Protein AF-A0A2V6SI16-F1 (afdb_monomer_lite)

Sequence (315 aa):
MLAGMLWSKQWYHYDVRRWLEGDPAQPAPPPERRRGRNAEWTHLYNDDVVSMPDKWEYPWYAAWDLAFHTISLALVDPEFAKEQLLLFLREWYMHPNGQIPAYEWALGDVNPPVHAWAAWRIYKIDKRVRGVGDRQFLERIFQKLLLNFTWWINRKDPEGKNVFQGGFLGLDNIGVFDRSAPLPVGGHLEQSDGTAWVGMFCLNMLAIALELARENPAYEDLASKFFEHFVYIAHAMSNMGGEEIELWNEEDGFFYDVLHGPMGAHPLKVRSLVGLVPLFAVLVLEPENLRGLPRFERRMKWFIQNRPDLRHHLE

Foldseek 3Di:
DLVQQVVQWDFDWDQLLCVQQDDPVDPGDDPCSCVFFPVVLNLATGGDTARFPHCPPTVKDFLVVLLVSLLSCLLPPLPVSLCNLCVQLDPSRADPQLQRQGIDRHGPFDEQPCSLVSLLSSQVSNCVVVVHGDLVSLVSNLVSVVSNLSSQQVPQVVVNQLFGAAGDHVCQVQDPDRRNDADPQHAGKGFLLRSLSSLLVLQSSLVSLLVNCLVPVVSLVVNLVSVVSSLSSLCSQPVPPPPQDHQADPVVRWGFMWTQHPVGIDGPPRDDCRRVSNVSNDDDDDVVSCVSRVSNVVSVVVCCVVPVVSVVSPD

Radius of gyration: 20.96 Å; chains: 1; bounding box: 45×55×60 Å

Structure (mmCIF, N/CA/C/O backbone):
data_AF-A0A2V6SI16-F1
#
_entry.id   AF-A0A2V6SI16-F1
#
loop_
_atom_site.group_PDB
_atom_site.id
_atom_site.type_symbol
_atom_site.label_atom_id
_atom_site.label_alt_id
_atom_site.label_comp_id
_atom_site.label_asym_id
_atom_site.label_entity_id
_atom_site.label_seq_id
_atom_site.pdbx_PDB_ins_code
_atom_site.Cartn_x
_atom_site.Cartn_y
_atom_site.Cartn_z
_atom_site.occupancy
_atom_site.B_iso_or_equiv
_atom_site.auth_seq_id
_atom_site.auth_comp_id
_atom_site.auth_asym_id
_atom_site.auth_atom_id
_atom_site.pdbx_PDB_model_num
ATOM 1 N N . MET A 1 1 ? -22.315 -0.440 -14.155 1.00 80.12 1 MET A N 1
ATOM 2 C CA . MET A 1 1 ? -21.034 -0.510 -13.418 1.00 80.12 1 MET A CA 1
ATOM 3 C C . MET A 1 1 ? -20.623 -1.954 -13.125 1.00 80.12 1 MET A C 1
ATOM 5 O O . MET A 1 1 ? -19.712 -2.426 -13.783 1.00 80.12 1 MET A O 1
ATOM 9 N N . LEU A 1 2 ? -21.315 -2.700 -12.247 1.00 92.62 2 LEU A N 1
ATOM 10 C CA . LEU A 1 2 ? -20.916 -4.071 -11.854 1.00 92.62 2 LEU A CA 1
ATOM 11 C C . LEU A 1 2 ? -20.802 -5.070 -13.019 1.00 92.62 2 LEU A C 1
ATOM 13 O O . LEU A 1 2 ? -19.816 -5.789 -13.108 1.00 92.62 2 LEU A O 1
ATOM 17 N N . ALA A 1 3 ? -21.767 -5.077 -13.944 1.00 92.75 3 ALA A N 1
ATOM 18 C CA . ALA A 1 3 ? -21.700 -5.939 -15.127 1.00 92.75 3 ALA A CA 1
ATOM 19 C C . ALA A 1 3 ? -20.459 -5.659 -15.996 1.00 92.75 3 ALA A C 1
ATOM 21 O O . ALA A 1 3 ? -19.874 -6.590 -16.534 1.00 92.75 3 ALA A O 1
ATOM 22 N N . GLY A 1 4 ? -20.027 -4.394 -16.079 1.00 91.38 4 GLY A N 1
ATOM 23 C CA . GLY A 1 4 ? -18.793 -4.014 -16.772 1.00 91.38 4 GLY A CA 1
ATOM 24 C C . GLY A 1 4 ? -17.561 -4.599 -16.085 1.00 91.38 4 GLY A C 1
ATOM 25 O O . GLY A 1 4 ? -16.780 -5.277 -16.736 1.00 91.38 4 GLY A O 1
ATOM 26 N N . MET A 1 5 ? -17.459 -4.448 -14.759 1.00 92.12 5 MET A N 1
ATOM 27 C CA . MET A 1 5 ? -16.364 -5.030 -13.966 1.00 92.12 5 MET A CA 1
ATOM 28 C C . MET A 1 5 ? -16.247 -6.548 -14.142 1.00 92.12 5 MET A C 1
ATOM 30 O O . MET A 1 5 ? -15.152 -7.077 -14.290 1.00 92.12 5 MET A O 1
ATOM 34 N N . LEU A 1 6 ? -17.377 -7.260 -14.145 1.00 93.56 6 LEU A N 1
ATOM 35 C CA . LEU A 1 6 ? -17.389 -8.710 -14.352 1.00 93.56 6 LEU A CA 1
ATOM 36 C C . LEU A 1 6 ? -16.971 -9.095 -15.777 1.00 93.56 6 LEU A C 1
ATOM 38 O O . LEU A 1 6 ? -16.324 -10.121 -15.963 1.00 93.56 6 LEU A O 1
ATOM 42 N N . TRP A 1 7 ? -17.324 -8.274 -16.768 1.00 93.44 7 TRP A N 1
ATOM 43 C CA . TRP A 1 7 ? -17.005 -8.507 -18.176 1.00 93.44 7 TRP A CA 1
ATOM 44 C C . TRP A 1 7 ? -15.567 -8.124 -18.558 1.00 93.44 7 TRP A C 1
ATOM 46 O O . TRP A 1 7 ? -15.085 -8.545 -19.608 1.00 93.44 7 TRP A O 1
ATOM 56 N N . SER A 1 8 ? -14.878 -7.349 -17.716 1.00 94.31 8 SER A N 1
ATOM 57 C CA . SER A 1 8 ? -13.461 -6.994 -17.885 1.00 94.31 8 SER A CA 1
ATOM 58 C C . SER A 1 8 ? -12.491 -8.007 -17.265 1.00 94.31 8 SER A C 1
ATOM 60 O O . SER A 1 8 ? -11.281 -7.800 -17.307 1.00 94.31 8 SER A O 1
ATOM 62 N N . LYS A 1 9 ? -12.982 -9.115 -16.693 1.00 95.69 9 LYS A N 1
ATOM 63 C CA . LYS A 1 9 ? -12.124 -10.220 -16.244 1.00 95.69 9 LYS A CA 1
ATOM 64 C C . LYS A 1 9 ? -11.472 -10.892 -17.461 1.00 95.69 9 LYS A C 1
ATOM 66 O O . LYS A 1 9 ? -12.181 -11.334 -18.364 1.00 95.69 9 LYS A O 1
ATOM 71 N N . GLN A 1 10 ? -10.147 -11.007 -17.478 1.00 95.88 10 GLN A N 1
ATOM 72 C CA . GLN A 1 10 ? -9.399 -11.662 -18.558 1.00 95.88 10 GLN A CA 1
ATOM 73 C C . GLN A 1 10 ? -8.412 -12.677 -17.988 1.00 95.88 10 GLN A C 1
ATOM 75 O O . GLN A 1 10 ? -7.785 -12.423 -16.964 1.00 95.88 10 GLN A O 1
ATOM 80 N N . TRP A 1 11 ? -8.266 -13.825 -18.652 1.00 97.00 11 TRP A N 1
ATOM 81 C CA . TRP A 1 11 ? -7.123 -14.700 -18.397 1.00 97.00 11 TRP A CA 1
ATOM 82 C C . TRP A 1 11 ? -5.859 -14.002 -18.892 1.00 97.00 11 TRP A C 1
ATOM 84 O O . TRP A 1 11 ? -5.820 -13.534 -20.032 1.00 97.00 11 TRP A O 1
ATOM 94 N N . TYR A 1 12 ? -4.859 -13.905 -18.021 1.00 96.00 12 TYR A N 1
ATOM 95 C CA . TYR A 1 12 ? -3.637 -13.169 -18.290 1.00 96.00 12 TYR A CA 1
ATOM 96 C C . TYR A 1 12 ? -2.426 -14.055 -18.029 1.00 96.00 12 TYR A C 1
ATOM 98 O O . TYR A 1 12 ? -2.090 -14.333 -16.877 1.00 96.00 12 TYR A O 1
ATOM 106 N N . HIS A 1 13 ? -1.769 -14.473 -19.111 1.00 96.62 13 HIS A N 1
ATOM 107 C CA . HIS A 1 13 ? -0.583 -15.314 -19.045 1.00 96.62 13 HIS A CA 1
ATOM 108 C C . HIS A 1 13 ? 0.673 -14.546 -19.450 1.00 96.62 13 HIS A C 1
ATOM 110 O O . HIS A 1 13 ? 0.806 -14.109 -20.594 1.00 96.62 13 HIS A O 1
ATOM 116 N N . TYR A 1 14 ? 1.607 -14.404 -18.512 1.00 95.44 14 TYR A N 1
ATOM 117 C CA . TYR A 1 14 ? 2.881 -13.729 -18.738 1.00 95.44 14 TYR A CA 1
ATOM 118 C C . TYR A 1 14 ? 3.974 -14.345 -17.866 1.00 95.44 14 TYR A C 1
ATOM 120 O O . TYR A 1 14 ? 4.035 -14.115 -16.662 1.00 95.44 14 TYR A O 1
ATOM 128 N N . ASP A 1 15 ? 4.845 -15.122 -18.504 1.00 96.12 15 ASP A N 1
ATOM 129 C CA . ASP A 1 15 ? 6.047 -15.695 -17.903 1.00 96.12 15 ASP A CA 1
ATOM 130 C C . ASP A 1 15 ? 7.257 -14.856 -18.334 1.00 96.12 15 ASP A C 1
ATOM 132 O O . ASP A 1 15 ? 7.707 -14.918 -19.487 1.00 96.12 15 ASP A O 1
ATOM 136 N N . VAL A 1 16 ? 7.778 -14.049 -17.405 1.00 96.50 16 VAL A N 1
ATOM 137 C CA . VAL A 1 16 ? 8.914 -13.155 -17.676 1.00 96.50 16 VAL A CA 1
ATOM 138 C C . VAL A 1 16 ? 10.158 -13.957 -18.040 1.00 96.50 16 VAL A C 1
ATOM 140 O O . VAL A 1 16 ? 10.896 -13.587 -18.955 1.00 96.50 16 VAL A O 1
ATOM 143 N N . ARG A 1 17 ? 10.399 -15.082 -17.365 1.00 95.31 17 ARG A N 1
ATOM 144 C CA . ARG A 1 17 ? 11.564 -15.923 -17.634 1.00 95.31 17 ARG A CA 1
ATOM 145 C C . ARG A 1 17 ? 11.504 -16.487 -19.046 1.00 95.31 17 ARG A C 1
ATOM 147 O O . ARG A 1 17 ? 12.467 -16.341 -19.800 1.00 95.31 17 ARG A O 1
ATOM 154 N N . ARG A 1 18 ? 10.366 -17.069 -19.429 1.00 94.50 18 ARG A N 1
ATOM 155 C CA . ARG A 1 18 ? 10.140 -17.598 -20.779 1.00 94.50 18 ARG A CA 1
ATOM 156 C C . ARG A 1 18 ? 10.249 -16.509 -21.840 1.00 94.50 18 ARG A C 1
ATOM 158 O O . ARG A 1 18 ? 10.817 -16.756 -22.901 1.00 94.50 18 ARG A O 1
ATOM 165 N N . TRP A 1 19 ? 9.751 -15.306 -21.563 1.00 93.94 19 TRP A N 1
ATOM 166 C CA . TRP A 1 19 ? 9.880 -14.158 -22.463 1.00 93.94 19 TRP A CA 1
ATOM 167 C C . TRP A 1 19 ? 11.348 -13.785 -22.741 1.00 93.94 19 TRP A C 1
ATOM 169 O O . TRP A 1 19 ? 11.730 -13.543 -23.896 1.00 93.94 19 TRP A O 1
ATOM 179 N N . LEU A 1 20 ? 12.179 -13.768 -21.694 1.00 95.38 20 LEU A N 1
ATOM 180 C CA . LEU A 1 20 ? 13.602 -13.429 -21.774 1.00 95.38 20 LEU A CA 1
ATOM 181 C C . LEU A 1 20 ? 14.443 -14.538 -22.425 1.00 95.38 20 LEU A C 1
ATOM 183 O O . LEU A 1 20 ? 15.327 -14.235 -23.228 1.00 95.38 20 LEU A O 1
ATOM 187 N N . GLU A 1 21 ? 14.182 -15.803 -22.086 1.00 94.69 21 GLU A N 1
ATOM 188 C CA . GLU A 1 21 ? 14.903 -16.969 -22.621 1.00 94.69 21 GLU A CA 1
ATOM 189 C C . GLU A 1 21 ? 14.492 -17.295 -24.067 1.00 94.69 21 GLU A C 1
ATOM 191 O O . GLU A 1 21 ? 15.326 -17.722 -24.867 1.00 94.69 21 GLU A O 1
ATOM 196 N N . GLY A 1 22 ? 13.236 -17.018 -24.426 1.00 94.12 22 GLY A N 1
ATOM 197 C CA . GLY A 1 22 ? 12.649 -17.374 -25.712 1.00 94.12 22 GLY A CA 1
ATOM 198 C C . GLY A 1 22 ? 12.138 -18.812 -25.757 1.00 94.12 22 GLY A C 1
ATOM 199 O O . GLY A 1 22 ? 12.277 -19.593 -24.816 1.00 94.12 22 GLY A O 1
ATOM 200 N N . ASP A 1 23 ? 11.510 -19.161 -26.877 1.00 92.44 23 ASP A N 1
ATOM 201 C CA . ASP A 1 23 ? 11.061 -20.527 -27.118 1.00 92.44 23 ASP A CA 1
ATOM 202 C C . ASP A 1 23 ? 12.218 -21.387 -27.664 1.00 92.44 23 ASP A C 1
ATOM 204 O O . ASP A 1 23 ? 12.774 -21.021 -28.698 1.00 92.44 23 ASP A O 1
ATOM 208 N N . PRO A 1 24 ? 12.567 -22.533 -27.042 1.00 91.56 24 PRO A N 1
ATOM 209 C CA . PRO A 1 24 ? 13.566 -23.469 -27.550 1.00 91.56 24 PRO A CA 1
ATOM 210 C C . PRO A 1 24 ? 13.315 -23.952 -28.982 1.00 91.56 24 PRO A C 1
ATOM 212 O O . PRO A 1 24 ? 14.264 -24.343 -29.656 1.00 91.56 24 PRO A O 1
ATOM 215 N N . ALA A 1 25 ? 12.061 -23.953 -29.447 1.00 95.25 25 ALA A N 1
ATOM 216 C CA . ALA A 1 25 ? 11.698 -24.335 -30.811 1.00 95.25 25 ALA A CA 1
ATOM 217 C C . ALA A 1 25 ? 11.797 -23.177 -31.825 1.00 95.25 25 ALA A C 1
ATOM 219 O O . ALA A 1 25 ? 11.546 -23.380 -33.013 1.00 95.25 25 ALA A O 1
ATOM 220 N N . GLN A 1 26 ? 12.131 -21.966 -31.377 1.00 94.38 26 GLN A N 1
ATOM 221 C CA . GLN A 1 26 ? 12.252 -20.762 -32.199 1.00 94.38 26 GLN A CA 1
ATOM 222 C C . GLN A 1 26 ? 13.696 -20.235 -32.177 1.00 94.38 26 GLN A C 1
ATOM 224 O O . GLN A 1 26 ? 14.496 -20.637 -31.329 1.00 94.38 26 GLN A O 1
ATOM 229 N N . PRO A 1 27 ? 14.070 -19.323 -33.094 1.00 95.00 27 PRO A N 1
ATOM 230 C CA . PRO A 1 27 ? 15.351 -18.638 -33.007 1.00 95.00 27 PRO A CA 1
ATOM 231 C C . PRO A 1 27 ? 15.534 -17.949 -31.650 1.00 95.00 27 PRO A C 1
ATOM 233 O O . PRO A 1 27 ? 14.592 -17.373 -31.097 1.00 95.00 27 PRO A O 1
ATOM 236 N N . ALA A 1 28 ? 16.765 -17.981 -31.136 1.00 94.31 28 ALA A N 1
ATOM 237 C CA . ALA A 1 28 ? 17.090 -17.336 -29.873 1.00 94.31 28 ALA A CA 1
ATOM 238 C C . ALA A 1 28 ? 16.765 -15.827 -29.925 1.00 94.31 28 ALA A C 1
ATOM 240 O O . ALA A 1 28 ? 17.053 -15.169 -30.931 1.00 94.31 28 ALA A O 1
ATOM 241 N N . PRO A 1 29 ? 16.202 -15.259 -28.845 1.00 95.06 29 PRO A N 1
ATOM 242 C CA . PRO A 1 29 ? 16.005 -13.823 -28.720 1.00 95.06 29 PRO A CA 1
ATOM 243 C C . PRO A 1 29 ? 17.287 -13.005 -28.927 1.00 95.06 29 PRO A C 1
ATOM 245 O O . PRO A 1 29 ? 18.372 -13.466 -28.564 1.00 95.06 29 PRO A O 1
ATOM 248 N N . PRO A 1 30 ? 17.175 -11.753 -29.409 1.00 95.25 30 PRO A N 1
ATOM 249 C CA . PRO A 1 30 ? 18.305 -10.831 -29.441 1.00 95.25 30 PRO A CA 1
ATOM 250 C C . PRO A 1 30 ? 18.879 -10.611 -28.021 1.00 95.25 30 PRO A C 1
ATOM 252 O O . PRO A 1 30 ? 18.094 -10.468 -27.072 1.00 95.25 30 PRO A O 1
ATOM 255 N N . PRO A 1 31 ? 20.217 -10.567 -27.836 1.00 94.62 31 PRO A N 1
ATOM 256 C CA . PRO A 1 31 ? 20.848 -10.427 -26.517 1.00 94.62 31 PRO A CA 1
ATOM 257 C C . PRO A 1 31 ? 20.391 -9.200 -25.718 1.00 94.62 31 PRO A C 1
ATOM 259 O O . PRO A 1 31 ? 20.376 -9.229 -24.486 1.00 94.62 31 PRO A O 1
ATOM 262 N N . GLU A 1 32 ? 19.988 -8.129 -26.403 1.00 95.19 32 GLU A N 1
ATOM 263 C CA . GLU A 1 32 ? 19.465 -6.890 -25.826 1.00 95.19 32 GLU A CA 1
ATOM 264 C C . GLU A 1 32 ? 18.231 -7.134 -24.953 1.00 95.19 32 GLU A C 1
ATOM 266 O O . GLU A 1 32 ? 18.038 -6.420 -23.969 1.00 95.19 32 GLU A O 1
ATOM 271 N N . ARG A 1 33 ? 17.438 -8.180 -25.239 1.00 94.06 33 ARG A N 1
ATOM 272 C CA . ARG A 1 33 ? 16.232 -8.517 -24.468 1.00 94.06 33 ARG A CA 1
ATOM 273 C C . ARG A 1 33 ? 16.529 -8.763 -22.989 1.00 94.06 33 ARG A C 1
ATOM 275 O O . ARG A 1 33 ? 15.714 -8.407 -22.147 1.00 94.06 33 ARG A O 1
ATOM 282 N N . ARG A 1 34 ? 17.719 -9.275 -22.655 1.00 93.81 34 ARG A N 1
ATOM 283 C CA . ARG A 1 34 ? 18.158 -9.516 -21.265 1.00 93.81 34 ARG A CA 1
ATOM 284 C C . ARG A 1 34 ? 18.365 -8.243 -20.441 1.00 93.81 34 ARG A C 1
ATOM 286 O O . ARG A 1 34 ? 18.602 -8.333 -19.245 1.00 93.81 34 ARG A O 1
ATOM 293 N N . ARG A 1 35 ? 18.338 -7.075 -21.082 1.00 94.44 35 ARG A N 1
ATOM 294 C CA . ARG A 1 35 ? 18.439 -5.750 -20.450 1.00 94.44 35 ARG A CA 1
ATOM 295 C C . ARG A 1 35 ? 17.219 -4.880 -20.765 1.00 94.44 35 ARG A C 1
ATOM 297 O O . ARG A 1 35 ? 17.255 -3.676 -20.543 1.00 94.44 35 ARG A O 1
ATOM 304 N N . GLY A 1 36 ? 16.190 -5.477 -21.365 1.00 92.06 36 GLY A N 1
ATOM 305 C CA . GLY A 1 36 ? 14.963 -4.795 -21.738 1.00 92.06 36 GLY A CA 1
ATOM 306 C C . GLY A 1 36 ? 13.960 -4.741 -20.592 1.00 92.06 36 GLY A C 1
ATOM 307 O O . GLY A 1 36 ? 14.281 -5.002 -19.434 1.00 92.06 36 GLY A O 1
ATOM 308 N N . ARG A 1 37 ? 12.716 -4.426 -20.957 1.00 9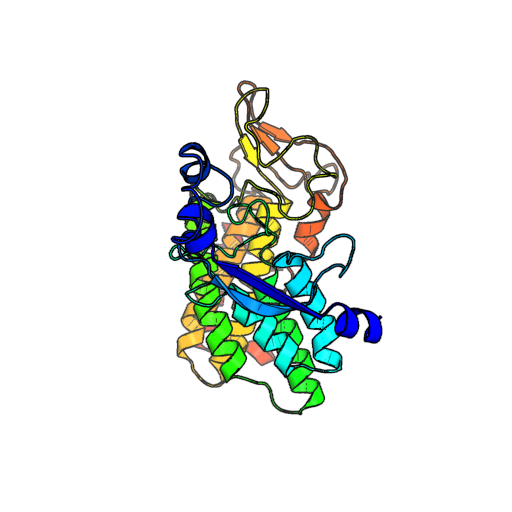2.31 37 ARG A N 1
ATOM 309 C CA . ARG A 1 37 ? 11.555 -4.393 -20.064 1.00 92.31 37 ARG A CA 1
ATOM 310 C C . ARG A 1 37 ? 11.529 -5.600 -19.117 1.00 92.31 37 ARG A C 1
ATOM 312 O O . ARG A 1 37 ? 11.573 -6.738 -19.584 1.00 92.31 37 ARG A O 1
ATOM 319 N N . ASN A 1 38 ? 11.354 -5.322 -17.824 1.00 95.75 38 ASN A N 1
ATOM 320 C CA . ASN A 1 38 ? 11.107 -6.306 -16.768 1.00 95.75 38 ASN A CA 1
ATOM 321 C C . ASN A 1 38 ? 12.210 -7.366 -16.591 1.00 95.75 38 ASN A C 1
ATOM 323 O O . ASN A 1 38 ? 11.953 -8.417 -16.002 1.00 95.75 38 ASN A O 1
ATOM 327 N N . ALA A 1 39 ? 13.427 -7.134 -17.091 1.00 95.81 39 ALA A N 1
ATOM 328 C CA . ALA A 1 39 ? 14.517 -8.108 -17.017 1.00 95.81 39 ALA A CA 1
ATOM 329 C C . ALA A 1 39 ? 14.902 -8.496 -15.573 1.00 95.81 39 ALA A C 1
ATOM 331 O O . ALA A 1 39 ? 15.463 -9.565 -15.341 1.00 95.81 39 ALA A O 1
ATOM 332 N N . GLU A 1 40 ? 14.577 -7.651 -14.600 1.00 95.06 40 GLU A N 1
ATOM 333 C CA . GLU A 1 40 ? 14.772 -7.850 -13.167 1.00 95.06 40 GLU A CA 1
ATOM 334 C C . GLU A 1 40 ? 13.663 -8.687 -12.491 1.00 95.06 40 GLU A C 1
ATOM 336 O O . GLU A 1 40 ? 13.863 -9.202 -11.392 1.00 95.06 40 GLU A O 1
ATOM 341 N N . TRP A 1 41 ? 12.535 -8.926 -13.170 1.00 97.25 41 TRP A N 1
ATOM 342 C CA . TRP A 1 41 ? 11.368 -9.658 -12.649 1.00 97.25 41 TRP A CA 1
ATOM 343 C C . TRP A 1 41 ? 11.293 -11.111 -13.129 1.00 97.25 41 TRP A C 1
ATOM 345 O O . TRP A 1 41 ? 10.218 -11.648 -13.363 1.00 97.25 41 TRP A O 1
ATOM 355 N N . THR A 1 42 ? 12.435 -11.786 -13.265 1.00 96.31 42 THR A N 1
ATOM 356 C CA . THR A 1 42 ? 12.526 -13.174 -13.784 1.00 96.31 42 THR A CA 1
ATOM 357 C C . THR A 1 42 ? 11.701 -14.222 -13.025 1.00 96.31 42 THR A C 1
ATOM 359 O O . THR A 1 42 ? 11.497 -15.317 -13.535 1.00 96.31 42 THR A O 1
ATOM 362 N N . HIS A 1 43 ? 11.247 -13.919 -11.811 1.00 96.19 43 HIS A N 1
ATOM 363 C CA . HIS A 1 43 ? 10.405 -14.790 -10.990 1.00 96.19 43 HIS A CA 1
ATOM 364 C C . HIS A 1 43 ? 8.905 -14.616 -11.268 1.00 96.19 43 HIS A C 1
ATOM 366 O O . HIS A 1 43 ? 8.122 -15.448 -10.815 1.00 96.19 43 HIS A O 1
ATOM 372 N N . LEU A 1 44 ? 8.503 -13.538 -11.953 1.00 97.69 44 LEU A N 1
ATOM 373 C CA . LEU A 1 44 ? 7.098 -13.220 -12.159 1.00 97.69 44 LEU A CA 1
ATOM 374 C C . LEU A 1 44 ? 6.476 -14.146 -13.209 1.00 97.69 44 LEU A C 1
ATOM 376 O O . LEU A 1 44 ? 6.966 -14.262 -14.338 1.00 97.69 44 LEU A O 1
ATOM 380 N N . TYR A 1 45 ? 5.385 -14.788 -12.802 1.00 97.50 45 TYR A N 1
ATOM 381 C CA . TYR A 1 45 ? 4.638 -15.760 -13.581 1.00 97.50 45 TYR A CA 1
ATOM 382 C C . TYR A 1 45 ? 3.141 -15.517 -13.402 1.00 97.50 45 TYR A C 1
ATOM 384 O O . TYR A 1 45 ? 2.581 -15.798 -12.348 1.00 97.50 45 TYR A O 1
ATOM 392 N N . ASN A 1 46 ? 2.482 -15.012 -14.435 1.00 97.06 46 ASN A N 1
ATOM 393 C CA . ASN A 1 46 ? 1.040 -14.809 -14.415 1.00 97.06 46 ASN A CA 1
ATOM 394 C C . ASN A 1 46 ? 0.347 -15.956 -15.152 1.00 97.06 46 ASN A C 1
ATOM 396 O O . ASN A 1 46 ? 0.757 -16.262 -16.270 1.00 97.06 46 ASN A O 1
ATOM 400 N N . ASP A 1 47 ? -0.692 -16.548 -14.557 1.00 97.25 47 ASP A N 1
ATOM 401 C CA . ASP A 1 47 ? -1.559 -17.556 -15.198 1.00 97.25 47 ASP A CA 1
ATOM 402 C C . ASP A 1 47 ? -2.959 -17.586 -14.554 1.00 97.25 47 ASP A C 1
ATOM 404 O O . ASP A 1 47 ? -3.560 -18.629 -14.304 1.00 97.25 47 ASP A O 1
ATOM 408 N N . ASP A 1 48 ? -3.484 -16.408 -14.223 1.00 97.50 48 ASP A N 1
ATOM 409 C CA . ASP A 1 48 ? -4.733 -16.261 -13.479 1.00 97.50 48 ASP A CA 1
ATOM 410 C C . ASP A 1 48 ? -5.744 -15.413 -14.273 1.00 97.50 48 ASP A C 1
ATOM 412 O O . ASP A 1 48 ? -5.409 -14.687 -15.215 1.00 97.50 48 ASP A O 1
ATOM 416 N N . VAL A 1 49 ? -7.021 -15.494 -13.888 1.00 97.25 49 VAL A N 1
ATOM 417 C CA . VAL A 1 49 ? -8.045 -14.548 -14.350 1.00 97.25 49 VAL A CA 1
ATOM 418 C C . VAL A 1 49 ? -7.942 -13.276 -13.516 1.00 97.25 49 VAL A C 1
ATOM 420 O O . VAL A 1 49 ? -8.119 -13.317 -12.297 1.00 97.25 49 VAL A O 1
ATOM 423 N N . VAL A 1 50 ? -7.697 -12.144 -14.171 1.00 97.12 50 VAL A N 1
ATOM 424 C CA . VAL A 1 50 ? -7.465 -10.849 -13.525 1.00 97.12 50 VAL A CA 1
ATOM 425 C C . VAL A 1 50 ? -8.536 -9.838 -13.931 1.00 97.12 50 VAL A C 1
ATOM 427 O O . VAL A 1 50 ? -8.981 -9.806 -15.079 1.00 97.12 50 VAL A O 1
ATOM 430 N N . SER A 1 51 ? -8.980 -9.014 -12.980 1.00 96.00 51 SER A N 1
ATOM 431 C CA . SER A 1 51 ? -9.857 -7.868 -13.245 1.00 96.00 51 SER A CA 1
ATOM 432 C C . SER A 1 51 ? -9.069 -6.735 -13.900 1.00 96.00 51 SER A C 1
ATOM 434 O O . SER A 1 51 ? -8.316 -6.042 -13.212 1.00 96.00 51 SER A O 1
ATOM 436 N N . MET A 1 52 ? -9.291 -6.503 -15.194 1.00 95.88 52 MET A N 1
ATOM 437 C CA . MET A 1 52 ? -8.598 -5.448 -15.939 1.00 95.88 52 MET A CA 1
ATOM 438 C C . MET A 1 52 ? -9.290 -4.086 -15.802 1.00 95.88 52 MET A C 1
ATOM 440 O O . MET A 1 52 ? -10.516 -4.060 -15.641 1.00 95.88 52 MET A O 1
ATOM 444 N N . PRO A 1 53 ? -8.541 -2.967 -15.891 1.00 94.00 53 PRO A N 1
ATOM 445 C CA . PRO A 1 53 ? -9.127 -1.627 -15.973 1.00 94.00 53 PRO A CA 1
ATOM 446 C C . PRO A 1 53 ? -10.064 -1.495 -17.177 1.00 94.00 53 PRO A C 1
ATOM 448 O O . PRO A 1 53 ? -11.205 -1.058 -17.039 1.00 94.00 53 PRO A O 1
ATOM 451 N N . ASP A 1 54 ? -9.616 -1.967 -18.343 1.00 92.69 54 ASP A N 1
ATOM 452 C CA . ASP A 1 54 ? -10.427 -2.062 -19.552 1.00 92.69 54 ASP A CA 1
ATOM 453 C C . ASP A 1 54 ? -9.965 -3.240 -20.418 1.00 92.69 54 ASP A C 1
ATOM 455 O O . ASP A 1 54 ? -8.784 -3.420 -20.664 1.00 92.69 54 ASP A O 1
ATOM 459 N N . LYS A 1 55 ? -10.887 -4.055 -20.927 1.00 89.81 55 LYS A N 1
ATOM 460 C CA . LYS A 1 55 ? -10.536 -5.264 -21.701 1.00 89.81 55 LYS A CA 1
ATOM 461 C C . LYS A 1 55 ? -9.965 -4.996 -23.105 1.00 89.81 55 LYS A C 1
ATOM 463 O O . LYS A 1 55 ? -9.579 -5.951 -23.780 1.00 89.81 55 LYS A O 1
ATOM 468 N N . TRP A 1 56 ? -10.041 -3.760 -23.599 1.00 90.38 56 TRP A N 1
ATOM 469 C CA . TRP A 1 56 ? -9.668 -3.374 -24.960 1.00 90.38 56 TRP A CA 1
ATOM 470 C C . TRP A 1 56 ? -8.532 -2.349 -24.982 1.00 90.38 56 TRP A C 1
ATOM 472 O O . TRP A 1 56 ? -7.525 -2.596 -25.637 1.00 90.38 56 TRP A O 1
ATOM 482 N N . GLU A 1 57 ? -8.675 -1.234 -24.269 1.00 90.81 57 GLU A N 1
ATOM 483 C CA . GLU A 1 57 ? -7.676 -0.162 -24.207 1.00 90.81 57 GLU A CA 1
ATOM 484 C C . GLU A 1 57 ? -6.534 -0.504 -23.243 1.00 90.81 57 GLU A C 1
ATOM 486 O O . GLU A 1 57 ? -5.364 -0.253 -23.541 1.00 90.81 57 GLU A O 1
ATOM 491 N N . TYR A 1 58 ? -6.859 -1.162 -22.126 1.00 91.56 58 TYR A N 1
ATOM 492 C CA . TYR A 1 58 ? -5.901 -1.534 -21.086 1.00 91.56 58 TYR A CA 1
ATOM 493 C C . TYR A 1 58 ? -5.971 -3.028 -20.725 1.00 91.56 58 TYR A C 1
ATOM 495 O O . TYR A 1 58 ? -6.255 -3.358 -19.570 1.00 91.56 58 TYR A O 1
ATOM 503 N N . PRO A 1 59 ? -5.729 -3.952 -21.686 1.00 93.19 59 PRO A N 1
ATOM 504 C CA . PRO A 1 59 ? -5.897 -5.402 -21.510 1.00 93.19 59 PRO A CA 1
ATOM 505 C C . PRO A 1 59 ? -4.756 -6.045 -20.695 1.00 93.19 59 PRO A C 1
ATOM 507 O O . PRO A 1 59 ? -4.266 -7.130 -21.005 1.00 93.19 59 PRO A O 1
ATOM 510 N N . TRP A 1 60 ? -4.300 -5.339 -19.669 1.00 93.75 60 TRP A N 1
ATOM 511 C CA . TRP A 1 60 ? -3.207 -5.664 -18.769 1.00 93.75 60 TRP A CA 1
ATOM 512 C C . TRP A 1 60 ? -3.557 -5.091 -17.390 1.00 93.75 60 TRP A C 1
ATOM 514 O O . TRP A 1 60 ? -4.351 -4.157 -17.263 1.00 93.75 60 TRP A O 1
ATOM 524 N N . TYR A 1 61 ? -3.004 -5.668 -16.326 1.00 94.38 61 TYR A N 1
ATOM 525 C CA . TYR A 1 61 ? -3.333 -5.215 -14.978 1.00 94.38 61 TYR A CA 1
ATOM 526 C C . TYR A 1 61 ? -2.485 -4.020 -14.549 1.00 94.38 61 TYR A C 1
ATOM 528 O O . TYR A 1 61 ? -1.283 -3.966 -14.800 1.00 94.38 61 TYR A O 1
ATOM 536 N N . ALA A 1 62 ? -3.101 -3.139 -13.771 1.00 94.81 62 ALA A N 1
ATOM 537 C CA . ALA A 1 62 ? -2.413 -2.234 -12.868 1.00 94.81 62 ALA A CA 1
ATOM 538 C C . ALA A 1 62 ? -2.781 -2.616 -11.432 1.00 94.81 62 ALA A C 1
ATOM 540 O O . ALA A 1 62 ? -3.963 -2.749 -11.097 1.00 94.81 62 ALA A O 1
ATOM 541 N N . ALA A 1 63 ? -1.778 -2.830 -10.579 1.00 95.62 63 ALA A N 1
ATOM 542 C CA . ALA A 1 63 ? -2.018 -3.339 -9.232 1.00 95.62 63 ALA A CA 1
ATOM 543 C C . ALA A 1 63 ? -2.838 -2.364 -8.374 1.00 95.62 63 ALA A C 1
ATOM 545 O O . ALA A 1 63 ? -3.690 -2.798 -7.595 1.00 95.62 63 ALA A O 1
ATOM 546 N N . TRP A 1 64 ? -2.624 -1.051 -8.517 1.00 95.31 64 TRP A N 1
ATOM 547 C CA . TRP A 1 64 ? -3.423 -0.075 -7.771 1.00 95.31 64 TRP A CA 1
ATOM 548 C C . TRP A 1 64 ? -4.865 0.021 -8.282 1.00 95.31 64 TRP A C 1
ATOM 550 O O . TRP A 1 64 ? -5.766 -0.045 -7.449 1.00 95.31 64 TRP A O 1
ATOM 560 N N . ASP A 1 65 ? -5.113 0.059 -9.599 1.00 95.50 65 ASP A N 1
ATOM 561 C CA . ASP A 1 65 ? -6.467 -0.005 -10.176 1.00 95.50 65 ASP A CA 1
ATOM 562 C C . ASP A 1 65 ? -7.233 -1.223 -9.649 1.00 95.50 65 ASP A C 1
ATOM 564 O O . ASP A 1 65 ? -8.370 -1.106 -9.182 1.00 95.50 65 ASP A O 1
ATOM 568 N N . LEU A 1 66 ? -6.581 -2.392 -9.624 1.00 96.06 66 LEU A N 1
ATOM 569 C CA . LEU A 1 66 ? -7.176 -3.619 -9.101 1.00 96.06 66 LEU A CA 1
ATOM 570 C C . LEU A 1 66 ? -7.633 -3.464 -7.643 1.00 96.06 66 LEU A C 1
ATOM 572 O O . LEU A 1 66 ? -8.717 -3.930 -7.279 1.00 96.06 66 LEU A O 1
ATOM 576 N N . ALA A 1 67 ? -6.870 -2.769 -6.800 1.00 97.44 67 ALA A N 1
ATOM 577 C CA . ALA A 1 67 ? -7.287 -2.509 -5.427 1.00 97.44 67 ALA A CA 1
ATOM 578 C C . ALA A 1 67 ? -8.602 -1.703 -5.358 1.00 97.44 67 ALA A C 1
ATOM 580 O O . ALA A 1 67 ? -9.444 -1.983 -4.504 1.00 97.44 67 ALA A O 1
ATOM 581 N N . PHE A 1 68 ? -8.859 -0.784 -6.293 1.00 96.50 68 PHE A N 1
ATOM 582 C CA . PHE A 1 68 ? -10.159 -0.106 -6.401 1.00 96.50 68 PHE A CA 1
ATOM 583 C C . PHE A 1 68 ? -11.249 -1.016 -6.981 1.00 96.50 68 PHE A C 1
ATOM 585 O O . PHE A 1 68 ? -12.377 -1.030 -6.474 1.00 96.50 68 PHE A O 1
ATOM 592 N N . HIS A 1 69 ? -10.924 -1.821 -7.999 1.00 96.44 69 HIS A N 1
ATOM 593 C CA . HIS A 1 69 ? -11.851 -2.777 -8.619 1.00 96.44 69 HIS A CA 1
ATOM 594 C C . HIS A 1 69 ? -12.478 -3.711 -7.583 1.00 96.44 69 HIS A C 1
ATOM 596 O O . HIS A 1 69 ? -13.695 -3.932 -7.571 1.00 96.44 69 HIS A O 1
ATOM 602 N N . THR A 1 70 ? -11.644 -4.233 -6.683 1.00 97.19 70 THR A N 1
ATOM 603 C CA . THR A 1 70 ? -12.035 -5.239 -5.690 1.00 97.19 70 THR A CA 1
ATOM 604 C C . THR A 1 70 ? -13.104 -4.749 -4.715 1.00 97.19 70 THR A C 1
ATOM 606 O O . THR A 1 70 ? -13.941 -5.540 -4.290 1.00 97.19 70 THR A O 1
ATOM 609 N N . ILE A 1 71 ? -13.185 -3.446 -4.429 1.00 96.44 71 ILE A N 1
ATOM 610 C CA . ILE A 1 71 ? -14.250 -2.886 -3.579 1.00 96.44 71 ILE A CA 1
ATOM 611 C C . ILE A 1 71 ? -15.616 -3.015 -4.250 1.00 96.44 71 ILE A C 1
ATOM 613 O O . ILE A 1 71 ? -16.593 -3.383 -3.596 1.00 96.44 71 ILE A O 1
ATOM 617 N N . SER A 1 72 ? -15.687 -2.731 -5.551 1.00 94.94 72 SER A N 1
ATOM 618 C CA . SER A 1 72 ? -16.923 -2.892 -6.320 1.00 94.94 72 SER A CA 1
ATOM 619 C C . SER A 1 72 ? -17.271 -4.368 -6.495 1.00 94.94 72 SER A C 1
ATOM 621 O O . SER A 1 72 ? -18.425 -4.754 -6.315 1.00 94.94 72 SER A O 1
ATOM 623 N N . LEU A 1 73 ? -16.274 -5.203 -6.798 1.00 95.81 73 LEU A N 1
ATOM 624 C CA . LEU A 1 73 ? -16.455 -6.648 -6.950 1.00 95.81 73 LEU A CA 1
ATOM 625 C C . LEU A 1 73 ? -16.941 -7.301 -5.655 1.00 95.81 73 LEU A C 1
ATOM 627 O O . LEU A 1 73 ? -17.814 -8.160 -5.714 1.00 95.81 73 LEU A O 1
ATOM 631 N N . ALA A 1 74 ? -16.481 -6.841 -4.489 1.00 95.81 74 ALA A N 1
ATOM 632 C CA . ALA A 1 74 ? -16.884 -7.397 -3.201 1.00 95.81 74 ALA A CA 1
ATOM 633 C C . ALA A 1 74 ? -18.385 -7.271 -2.894 1.00 95.81 74 ALA A C 1
ATOM 635 O O . ALA A 1 74 ? -18.887 -7.973 -2.021 1.00 95.81 74 ALA A O 1
ATOM 636 N N . LEU A 1 75 ? -19.114 -6.407 -3.610 1.00 93.62 75 LEU A N 1
ATOM 637 C CA . LEU A 1 75 ? -20.570 -6.294 -3.487 1.00 93.62 75 LEU A CA 1
ATOM 638 C C . LEU A 1 75 ? -21.320 -7.496 -4.080 1.00 93.62 75 LEU A C 1
ATOM 640 O O . LEU A 1 75 ? -22.466 -7.727 -3.707 1.00 93.62 75 LEU A O 1
ATOM 644 N N . VAL A 1 76 ? -20.703 -8.226 -5.014 1.00 94.38 76 VAL A N 1
ATOM 645 C CA . VAL A 1 76 ? -21.329 -9.351 -5.735 1.00 94.38 76 VAL A CA 1
ATOM 646 C C . VAL A 1 76 ? -20.535 -10.651 -5.635 1.00 94.38 76 VAL A C 1
ATOM 648 O O . VAL A 1 76 ? -21.124 -11.724 -5.678 1.00 94.38 76 VAL A O 1
ATOM 651 N N . ASP A 1 77 ? -19.217 -10.556 -5.490 1.00 94.56 77 ASP A N 1
ATOM 652 C CA . ASP A 1 77 ? -18.279 -11.674 -5.454 1.00 94.56 77 ASP A CA 1
ATOM 653 C C . ASP A 1 77 ? -17.097 -11.331 -4.517 1.00 94.56 77 ASP A C 1
ATOM 655 O O . ASP A 1 77 ? -15.999 -10.976 -4.967 1.00 94.56 77 ASP A O 1
ATOM 659 N N . PRO A 1 78 ? -17.325 -11.347 -3.187 1.00 95.00 78 PRO A N 1
ATOM 660 C CA . PRO A 1 78 ? -16.294 -11.030 -2.199 1.00 95.00 78 PRO A CA 1
ATOM 661 C C . PRO A 1 78 ? -15.143 -12.031 -2.186 1.00 95.00 78 PRO A C 1
ATOM 663 O O . PRO A 1 78 ? -14.044 -11.653 -1.794 1.00 95.00 78 PRO A O 1
ATOM 666 N N . GLU A 1 79 ? -15.362 -13.273 -2.621 1.00 95.62 79 GLU A N 1
ATOM 667 C CA . GLU A 1 79 ? -14.290 -14.266 -2.684 1.00 95.62 79 GLU A CA 1
ATOM 668 C C . GLU A 1 79 ? -13.294 -13.906 -3.784 1.00 95.62 79 GLU A C 1
ATOM 670 O O . GLU A 1 79 ? -12.113 -13.709 -3.503 1.00 95.62 79 GLU A O 1
ATOM 675 N N . PHE A 1 80 ? -13.788 -13.656 -5.001 1.00 96.94 80 PHE A N 1
ATOM 676 C CA . PHE A 1 80 ? -12.941 -13.186 -6.092 1.00 96.94 80 PHE A CA 1
ATOM 677 C C . PHE A 1 80 ? -12.224 -11.883 -5.720 1.00 96.94 80 PHE A C 1
ATOM 679 O O . PHE A 1 80 ? -11.026 -11.753 -5.939 1.00 96.94 80 PHE A O 1
ATOM 686 N N . ALA A 1 81 ? -12.910 -10.922 -5.093 1.00 97.50 81 ALA A N 1
ATOM 687 C CA . ALA A 1 81 ? -12.281 -9.669 -4.670 1.00 97.50 81 ALA A CA 1
ATOM 688 C C . ALA A 1 81 ? -11.077 -9.882 -3.725 1.00 97.50 81 ALA A C 1
ATOM 690 O O . ALA A 1 81 ? -10.041 -9.234 -3.886 1.00 97.50 81 ALA A O 1
ATOM 691 N N . LYS A 1 82 ? -11.193 -10.806 -2.762 1.00 98.25 82 LYS A N 1
ATOM 692 C CA . LYS A 1 82 ? -10.095 -11.180 -1.855 1.00 98.25 82 LYS A CA 1
ATOM 693 C C . LYS A 1 82 ? -8.960 -11.882 -2.593 1.00 98.25 82 LYS A C 1
ATOM 695 O O . LYS A 1 82 ? -7.794 -11.559 -2.363 1.00 98.25 82 LYS A O 1
ATOM 700 N N . GLU A 1 83 ? -9.289 -12.824 -3.475 1.00 97.81 83 GLU A N 1
ATOM 701 C CA . GLU A 1 83 ? -8.309 -13.556 -4.280 1.00 97.81 83 GLU A CA 1
ATOM 702 C C . GLU A 1 83 ? -7.489 -12.619 -5.167 1.00 97.81 83 GLU A C 1
ATOM 704 O O . GLU A 1 83 ? -6.271 -12.762 -5.228 1.00 97.81 83 GLU A O 1
ATOM 709 N N . GLN A 1 84 ? -8.130 -11.624 -5.784 1.00 97.88 84 GLN A N 1
ATOM 710 C CA . GLN A 1 84 ? -7.467 -10.630 -6.628 1.00 97.88 84 GLN A CA 1
ATOM 711 C C . GLN A 1 84 ? -6.460 -9.772 -5.843 1.00 97.88 84 GLN A C 1
ATOM 713 O O . GLN A 1 84 ? -5.362 -9.532 -6.336 1.00 97.88 84 GLN A O 1
ATOM 718 N N . LEU A 1 85 ? -6.768 -9.350 -4.607 1.00 97.81 85 LEU A N 1
ATOM 719 C CA . LEU A 1 85 ? -5.779 -8.647 -3.772 1.00 97.81 85 LEU A CA 1
ATOM 720 C C . LEU A 1 85 ? -4.619 -9.553 -3.352 1.00 97.81 85 LEU A C 1
ATOM 722 O O . LEU A 1 85 ? -3.468 -9.121 -3.313 1.00 97.81 85 LEU A O 1
ATOM 726 N N . LEU A 1 86 ? -4.916 -10.806 -3.002 1.00 98.25 86 LEU A N 1
ATOM 727 C CA . LEU A 1 86 ? -3.888 -11.768 -2.614 1.00 98.25 86 LEU A CA 1
ATOM 728 C C . LEU A 1 86 ? -2.991 -12.158 -3.791 1.00 98.25 86 LEU A C 1
ATOM 730 O O . LEU A 1 86 ? -1.835 -12.502 -3.552 1.00 98.25 86 LEU A O 1
ATOM 734 N N . LEU A 1 87 ? -3.506 -12.107 -5.023 1.00 97.69 87 LEU A N 1
ATOM 735 C CA . LEU A 1 87 ? -2.808 -12.497 -6.245 1.00 97.69 87 LEU A CA 1
ATOM 736 C C . LEU A 1 87 ? -1.467 -11.772 -6.388 1.00 97.69 87 LEU A C 1
ATOM 738 O O . LEU A 1 87 ? -0.429 -12.426 -6.439 1.00 97.69 87 LEU A O 1
ATOM 742 N N . PHE A 1 88 ? -1.467 -10.438 -6.327 1.00 96.75 88 PHE A N 1
ATOM 743 C CA . PHE A 1 88 ? -0.244 -9.633 -6.466 1.00 96.75 88 PHE A CA 1
ATOM 744 C C . PHE A 1 88 ? 0.719 -9.720 -5.281 1.00 96.75 88 PHE A C 1
ATOM 746 O O . PHE A 1 88 ? 1.815 -9.166 -5.322 1.00 96.75 88 PHE A O 1
ATOM 753 N N . LEU A 1 89 ? 0.320 -10.431 -4.230 1.00 97.69 89 LEU A N 1
ATOM 754 C CA . LEU A 1 89 ? 1.119 -10.683 -3.041 1.00 97.69 89 LEU A CA 1
ATOM 755 C C . LEU A 1 89 ? 1.629 -12.136 -2.980 1.00 97.69 89 LEU A C 1
ATOM 757 O O . LEU A 1 89 ? 2.251 -12.534 -1.989 1.00 97.69 89 LEU A O 1
ATOM 761 N N . ARG A 1 90 ? 1.335 -12.962 -3.994 1.00 96.75 90 ARG A N 1
ATOM 762 C CA . ARG A 1 90 ? 1.858 -14.333 -4.115 1.00 96.75 90 ARG A CA 1
ATOM 763 C C . ARG A 1 90 ? 3.346 -14.325 -4.449 1.00 96.75 90 ARG A C 1
ATOM 765 O O . ARG A 1 90 ? 3.874 -13.367 -5.000 1.00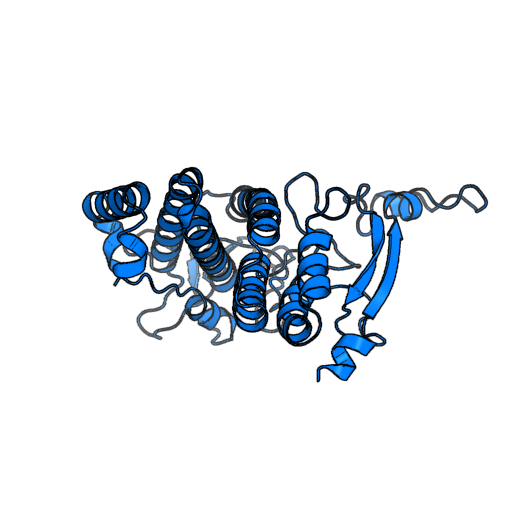 96.75 90 ARG A O 1
ATOM 772 N N . GLU A 1 91 ? 4.014 -15.422 -4.130 1.00 95.25 91 GLU A N 1
ATOM 773 C CA . GLU A 1 91 ? 5.467 -15.598 -4.209 1.00 95.25 91 GLU A CA 1
ATOM 774 C C . GLU A 1 91 ? 6.004 -15.537 -5.649 1.00 95.25 91 GLU A C 1
ATOM 776 O O . GLU A 1 91 ? 7.173 -15.231 -5.859 1.00 95.25 91 GLU A O 1
ATOM 781 N N . TRP A 1 92 ? 5.144 -15.811 -6.632 1.00 95.75 92 TRP A N 1
ATOM 782 C CA . TRP A 1 92 ? 5.437 -15.738 -8.066 1.00 95.75 92 TRP A CA 1
ATOM 783 C C . TRP A 1 92 ? 4.862 -14.481 -8.746 1.00 95.75 92 TRP A C 1
ATOM 785 O O . TRP A 1 92 ? 4.894 -14.377 -9.967 1.00 95.75 92 TRP A O 1
ATOM 795 N N . TYR A 1 93 ? 4.347 -13.525 -7.966 1.00 97.31 93 TYR A N 1
ATOM 796 C CA . TYR A 1 93 ? 3.901 -12.205 -8.436 1.00 97.31 93 TYR A CA 1
ATOM 797 C C . TYR A 1 93 ? 4.685 -11.081 -7.752 1.00 97.31 93 TYR A C 1
ATOM 799 O O . TYR A 1 93 ? 5.251 -10.214 -8.409 1.00 97.31 93 TYR A O 1
ATOM 807 N N . MET A 1 94 ? 4.714 -11.077 -6.420 1.00 97.38 94 MET A N 1
ATOM 808 C CA . MET A 1 94 ? 5.430 -10.077 -5.637 1.00 97.38 94 MET A CA 1
ATOM 809 C C . MET A 1 94 ? 6.934 -10.306 -5.750 1.00 97.38 94 MET A C 1
ATOM 811 O O . MET A 1 94 ? 7.413 -11.432 -5.595 1.00 97.38 94 MET A O 1
ATOM 815 N N . HIS A 1 95 ? 7.692 -9.229 -5.930 1.00 97.25 95 HIS A N 1
ATOM 816 C CA . HIS A 1 95 ? 9.141 -9.316 -5.905 1.00 97.25 95 HIS A CA 1
ATOM 817 C C . HIS A 1 95 ? 9.614 -9.850 -4.545 1.00 97.25 95 HIS A C 1
ATOM 819 O O . HIS A 1 95 ? 9.108 -9.404 -3.510 1.00 97.25 95 HIS A O 1
ATOM 825 N N . PRO A 1 96 ? 10.654 -10.705 -4.484 1.00 95.38 96 PRO A N 1
ATOM 826 C CA . PRO A 1 96 ? 11.208 -11.222 -3.226 1.00 95.38 96 PRO A CA 1
ATOM 827 C C . PRO A 1 96 ? 11.649 -10.169 -2.194 1.00 95.38 96 PRO A C 1
ATOM 829 O O . PRO A 1 96 ? 11.944 -10.508 -1.054 1.00 95.38 96 PRO A O 1
ATOM 832 N N . ASN A 1 97 ? 11.720 -8.892 -2.581 1.00 94.81 97 ASN A N 1
ATOM 833 C CA . ASN A 1 97 ? 12.070 -7.781 -1.696 1.00 94.81 97 ASN A CA 1
ATOM 834 C C . ASN A 1 97 ? 10.827 -7.112 -1.071 1.00 94.81 97 ASN A C 1
ATOM 836 O O . ASN A 1 97 ? 10.999 -6.162 -0.316 1.00 94.81 97 ASN A O 1
ATOM 840 N N . GLY A 1 98 ? 9.614 -7.573 -1.406 1.00 96.19 98 GLY A N 1
ATOM 841 C CA . GLY A 1 98 ? 8.332 -7.014 -0.975 1.00 96.19 98 GLY A CA 1
ATOM 842 C C . GLY A 1 98 ? 7.647 -6.081 -1.983 1.00 96.19 98 GLY A C 1
ATOM 843 O O . GLY A 1 98 ? 6.540 -5.623 -1.707 1.00 96.19 98 GLY A O 1
ATOM 844 N N . GLN A 1 99 ? 8.247 -5.774 -3.138 1.00 96.81 99 GLN A N 1
ATOM 845 C CA . GLN A 1 99 ? 7.626 -4.897 -4.137 1.00 96.81 99 GLN A CA 1
ATOM 846 C C . GLN A 1 99 ? 6.447 -5.579 -4.839 1.00 96.81 99 GLN A C 1
ATOM 848 O O . GLN A 1 99 ? 6.576 -6.688 -5.352 1.00 96.81 99 GLN A O 1
ATOM 853 N N . ILE A 1 100 ? 5.313 -4.884 -4.903 1.00 97.44 100 ILE A N 1
ATOM 854 C CA . ILE A 1 100 ? 4.153 -5.290 -5.703 1.00 97.44 100 ILE A CA 1
ATOM 855 C C . ILE A 1 100 ? 4.404 -4.864 -7.159 1.00 97.44 100 ILE A C 1
ATOM 857 O O . ILE A 1 100 ? 4.814 -3.718 -7.358 1.00 97.44 100 ILE A O 1
ATOM 861 N N . PRO A 1 101 ? 4.180 -5.733 -8.163 1.00 96.94 101 PRO A N 1
ATOM 862 C CA . PRO A 1 101 ? 4.358 -5.360 -9.564 1.00 96.94 101 PRO A CA 1
ATOM 863 C C . PRO A 1 101 ? 3.377 -4.249 -9.951 1.00 96.94 101 PRO A C 1
ATOM 865 O O . PRO A 1 101 ? 2.181 -4.401 -9.725 1.00 96.94 101 PRO A O 1
ATOM 868 N N . ALA A 1 102 ? 3.854 -3.157 -10.552 1.00 94.88 102 ALA A N 1
ATOM 869 C CA . ALA A 1 102 ? 2.983 -2.045 -10.940 1.00 94.88 102 ALA A CA 1
ATOM 870 C C . ALA A 1 102 ? 2.047 -2.420 -12.101 1.00 94.88 102 ALA A C 1
ATOM 872 O O . ALA A 1 102 ? 0.840 -2.574 -11.910 1.00 94.88 102 ALA A O 1
ATOM 873 N N . TYR A 1 103 ? 2.614 -2.590 -13.297 1.00 93.06 103 TYR A N 1
ATOM 874 C CA . TYR A 1 103 ? 1.884 -2.891 -14.529 1.00 93.06 103 TYR A CA 1
ATOM 875 C C . TYR A 1 103 ? 2.798 -3.498 -15.602 1.00 93.06 103 TYR A C 1
ATOM 877 O O . TYR A 1 103 ? 4.023 -3.470 -15.476 1.00 93.06 103 TYR A O 1
ATOM 885 N N . GLU A 1 104 ? 2.212 -4.053 -16.670 1.00 91.75 104 GLU A N 1
ATOM 886 C CA . GLU A 1 104 ? 2.915 -4.899 -17.650 1.00 91.75 104 GLU A CA 1
ATOM 887 C C . GLU A 1 104 ? 4.193 -4.269 -18.227 1.00 91.75 104 GLU A C 1
ATOM 889 O O . GLU A 1 104 ? 5.198 -4.963 -18.383 1.00 91.75 104 GLU A O 1
ATOM 894 N N . TRP A 1 105 ? 4.202 -2.976 -18.562 1.00 89.12 105 TRP A N 1
ATOM 895 C CA . TRP A 1 105 ? 5.364 -2.376 -19.230 1.00 89.12 105 TRP A CA 1
ATOM 896 C C . TRP A 1 105 ? 6.496 -1.933 -18.303 1.00 89.12 105 TRP A C 1
ATOM 898 O O . TRP A 1 105 ? 7.592 -1.688 -18.811 1.00 89.12 105 TRP A O 1
ATOM 908 N N . ALA A 1 106 ? 6.255 -1.834 -16.995 1.00 92.94 106 ALA A N 1
ATOM 909 C CA . ALA A 1 106 ? 7.276 -1.522 -16.000 1.00 92.94 106 ALA A CA 1
ATOM 910 C C . ALA A 1 106 ? 6.854 -2.062 -14.627 1.00 92.94 106 ALA A C 1
ATOM 912 O O . ALA A 1 106 ? 6.342 -1.337 -13.778 1.00 92.94 106 ALA A O 1
ATOM 913 N N . LEU A 1 107 ? 7.088 -3.353 -14.391 1.00 95.62 107 LEU A N 1
ATOM 914 C CA . LEU A 1 107 ? 6.726 -4.005 -13.127 1.00 95.62 107 LEU A CA 1
ATOM 915 C C . LEU A 1 107 ? 7.430 -3.358 -11.924 1.00 95.62 107 LEU A C 1
ATOM 917 O O . LEU A 1 107 ? 6.862 -3.306 -10.837 1.00 95.62 107 LEU A O 1
ATOM 921 N N . GLY A 1 108 ? 8.647 -2.846 -12.142 1.00 93.38 108 GLY A N 1
ATOM 922 C CA . GLY A 1 108 ? 9.472 -2.149 -11.155 1.00 93.38 108 GLY A CA 1
ATOM 923 C C . GLY A 1 108 ? 9.017 -0.737 -10.791 1.00 93.38 108 GLY A C 1
ATOM 924 O O . GLY A 1 108 ? 9.634 -0.132 -9.910 1.00 93.38 108 GLY A O 1
ATOM 925 N N . ASP A 1 109 ? 7.979 -0.208 -11.437 1.00 91.19 109 ASP A N 1
ATOM 926 C CA . ASP A 1 109 ? 7.447 1.110 -11.107 1.00 91.19 109 ASP A CA 1
ATOM 927 C C . ASP A 1 109 ? 6.713 1.106 -9.754 1.00 91.19 109 ASP A C 1
ATOM 929 O O . ASP A 1 109 ? 6.502 0.066 -9.119 1.00 91.19 109 ASP A O 1
ATOM 933 N N . VAL A 1 110 ? 6.359 2.292 -9.271 1.00 87.69 110 VAL A N 1
ATOM 934 C CA . VAL A 1 110 ? 5.752 2.486 -7.955 1.00 87.69 110 VAL A CA 1
ATOM 935 C C . VAL A 1 110 ? 4.310 2.906 -8.112 1.00 87.69 110 VAL A C 1
ATOM 937 O O . VAL A 1 110 ? 3.973 3.827 -8.844 1.00 87.69 110 VAL A O 1
ATOM 940 N N . ASN A 1 111 ? 3.433 2.255 -7.375 1.00 91.19 111 ASN A N 1
ATOM 941 C CA . ASN A 1 111 ? 2.014 2.557 -7.357 1.00 91.19 111 ASN A CA 1
ATOM 942 C C . ASN A 1 111 ? 1.591 2.979 -5.946 1.00 91.19 111 ASN A C 1
ATOM 944 O O . ASN A 1 111 ? 2.248 2.573 -4.984 1.00 91.19 111 ASN A O 1
ATOM 948 N N . PRO A 1 112 ? 0.491 3.737 -5.779 1.00 92.38 112 PRO A N 1
ATOM 949 C CA . PRO A 1 112 ? -0.056 4.015 -4.459 1.00 92.38 112 PRO A CA 1
ATOM 950 C C . PRO A 1 112 ? -0.333 2.704 -3.714 1.00 92.38 112 PRO A C 1
ATOM 952 O O . PRO A 1 112 ? -0.987 1.808 -4.259 1.00 92.38 112 PRO A O 1
ATOM 955 N N . PRO A 1 113 ? 0.124 2.547 -2.464 1.00 94.75 113 PRO A N 1
ATOM 956 C CA . PRO A 1 113 ? -0.016 1.315 -1.710 1.00 94.75 113 PRO A CA 1
ATOM 957 C C . PRO A 1 113 ? -1.400 1.185 -1.056 1.00 94.75 113 PRO A C 1
ATOM 959 O O . PRO A 1 113 ? -1.560 0.996 0.149 1.00 94.75 113 PRO A O 1
ATOM 962 N N . VAL A 1 114 ? -2.437 1.234 -1.885 1.00 96.94 114 VAL A N 1
ATOM 963 C CA . VAL A 1 114 ? -3.849 1.184 -1.479 1.00 96.94 114 VAL A CA 1
ATOM 964 C C . VAL A 1 114 ? -4.355 -0.234 -1.164 1.00 96.94 114 VAL A C 1
ATOM 966 O O . VAL A 1 114 ? -5.524 -0.420 -0.829 1.00 96.94 114 VAL A O 1
ATOM 969 N N . HIS A 1 115 ? -3.492 -1.254 -1.218 1.00 98.06 115 HIS A N 1
ATOM 970 C CA . HIS A 1 115 ? -3.874 -2.653 -0.979 1.00 98.06 115 HIS A CA 1
ATOM 971 C C . HIS A 1 115 ? -4.359 -2.895 0.459 1.00 98.06 115 HIS A C 1
ATOM 973 O O . HIS A 1 115 ? -5.343 -3.607 0.656 1.00 98.06 115 HIS A O 1
ATOM 979 N N . ALA A 1 116 ? -3.725 -2.272 1.462 1.00 98.12 116 ALA A N 1
ATOM 980 C CA . ALA A 1 116 ? -4.162 -2.366 2.860 1.00 98.12 116 ALA A CA 1
ATOM 981 C C . ALA A 1 116 ? -5.567 -1.770 3.054 1.00 98.12 116 ALA A C 1
ATOM 983 O O . ALA A 1 116 ? -6.416 -2.347 3.737 1.00 98.12 116 ALA A O 1
ATOM 984 N N . TRP A 1 117 ? -5.834 -0.637 2.399 1.00 98.38 117 TRP A N 1
ATOM 985 C CA . TRP A 1 117 ? -7.152 -0.012 2.389 1.00 98.38 117 TRP A CA 1
ATOM 986 C C . TRP A 1 117 ? -8.200 -0.907 1.731 1.00 98.38 117 TRP A C 1
ATOM 988 O O . TRP A 1 117 ? -9.246 -1.168 2.331 1.00 98.38 117 TRP A O 1
ATOM 998 N N . ALA A 1 118 ? -7.917 -1.421 0.533 1.00 98.31 118 ALA A N 1
ATOM 999 C CA . ALA A 1 118 ? -8.830 -2.304 -0.180 1.00 98.31 118 ALA A CA 1
ATOM 1000 C C . ALA A 1 118 ? -9.136 -3.567 0.640 1.00 98.31 118 ALA A C 1
ATOM 1002 O O . ALA A 1 118 ? -10.305 -3.909 0.821 1.00 98.31 118 ALA A O 1
ATOM 1003 N N . ALA A 1 119 ? -8.118 -4.189 1.244 1.00 98.50 119 ALA A N 1
ATOM 1004 C CA . ALA A 1 119 ? -8.276 -5.346 2.122 1.00 98.50 119 ALA A CA 1
ATOM 1005 C C . ALA A 1 119 ? -9.233 -5.056 3.286 1.00 98.50 119 ALA A C 1
ATOM 1007 O O . ALA A 1 119 ? -10.189 -5.801 3.522 1.00 98.50 119 ALA A O 1
ATOM 1008 N N . TRP A 1 120 ? -9.027 -3.929 3.975 1.00 98.19 120 TRP A N 1
ATOM 1009 C CA . TRP A 1 120 ? -9.885 -3.510 5.078 1.00 98.19 120 TRP A CA 1
ATOM 1010 C C . TRP A 1 120 ? -11.321 -3.214 4.629 1.00 98.19 120 TRP A C 1
ATOM 1012 O O . TRP A 1 120 ? -12.289 -3.566 5.312 1.00 98.19 120 TRP A O 1
ATOM 1022 N N . ARG A 1 121 ? -11.496 -2.585 3.461 1.00 97.94 121 ARG A N 1
ATOM 1023 C CA . ARG A 1 121 ? -12.820 -2.301 2.888 1.00 97.94 121 ARG A CA 1
ATOM 1024 C C . ARG A 1 121 ? -13.563 -3.579 2.516 1.00 97.94 121 ARG A C 1
ATOM 1026 O O . ARG A 1 121 ? -14.726 -3.700 2.897 1.00 97.94 121 ARG A O 1
ATOM 1033 N N . ILE A 1 122 ? -12.912 -4.519 1.834 1.00 97.75 122 ILE A N 1
ATOM 1034 C CA . ILE A 1 122 ? -13.507 -5.804 1.443 1.00 97.75 122 ILE A CA 1
ATOM 1035 C C . ILE A 1 122 ? -13.898 -6.603 2.679 1.00 97.75 122 ILE A C 1
ATOM 1037 O O . ILE A 1 122 ? -15.034 -7.058 2.751 1.00 97.75 122 ILE A O 1
ATOM 1041 N N . TYR A 1 123 ? -13.020 -6.698 3.684 1.00 98.19 123 TYR A N 1
ATOM 1042 C CA . TYR A 1 123 ? -13.338 -7.380 4.939 1.00 98.19 123 TYR A CA 1
ATOM 1043 C C . TYR A 1 123 ? -14.604 -6.814 5.596 1.00 98.19 123 TYR A C 1
ATOM 1045 O O . TYR A 1 123 ? -15.498 -7.567 5.974 1.00 98.19 123 TYR A O 1
ATOM 1053 N N . LYS A 1 124 ? -14.734 -5.482 5.681 1.00 97.38 124 LYS A N 1
ATOM 1054 C CA . LYS A 1 124 ? -15.937 -4.841 6.240 1.00 97.38 124 LYS A CA 1
ATOM 1055 C C . LYS A 1 124 ? -17.187 -5.058 5.387 1.00 97.38 124 LYS A C 1
ATOM 1057 O O . LYS A 1 124 ? -18.281 -5.190 5.936 1.00 97.38 124 LYS A O 1
ATOM 1062 N N . ILE A 1 125 ? -17.055 -5.052 4.059 1.00 96.38 125 ILE A N 1
ATOM 1063 C CA . ILE A 1 125 ? -18.164 -5.352 3.144 1.00 96.38 125 ILE A CA 1
ATOM 1064 C C . ILE A 1 125 ? -18.625 -6.795 3.359 1.00 96.38 125 ILE A C 1
ATOM 1066 O O . ILE A 1 125 ? -19.801 -7.005 3.642 1.00 96.38 125 ILE A O 1
ATOM 1070 N N . ASP A 1 126 ? -17.701 -7.752 3.318 1.00 95.69 126 ASP A N 1
ATOM 1071 C CA . ASP A 1 126 ? -17.979 -9.178 3.481 1.00 95.69 126 ASP A CA 1
ATOM 1072 C C . ASP A 1 126 ? -18.574 -9.491 4.860 1.00 95.69 126 ASP A C 1
ATOM 1074 O O . ASP A 1 126 ? -19.625 -10.122 4.946 1.00 95.69 126 ASP A O 1
ATOM 1078 N N . LYS A 1 127 ? -18.001 -8.933 5.937 1.00 96.12 127 LYS A N 1
ATOM 1079 C CA . LYS A 1 127 ? -18.520 -9.060 7.311 1.00 96.12 127 LYS A CA 1
ATOM 1080 C C . LYS A 1 127 ? -19.963 -8.583 7.437 1.00 96.12 127 LYS A C 1
ATOM 1082 O O . LYS A 1 127 ? -20.761 -9.206 8.127 1.00 96.12 127 LYS A O 1
ATOM 1087 N N . ARG A 1 128 ? -20.319 -7.487 6.766 1.00 95.25 128 ARG A N 1
ATOM 1088 C CA . ARG A 1 128 ? -21.689 -6.955 6.766 1.00 95.25 128 ARG A CA 1
ATOM 1089 C C . ARG A 1 128 ? -22.654 -7.822 5.957 1.00 95.25 128 ARG A C 1
ATOM 1091 O O . ARG A 1 128 ? -23.811 -7.926 6.343 1.00 95.25 128 ARG A O 1
ATOM 1098 N N . VAL A 1 129 ? -22.199 -8.416 4.855 1.00 89.81 129 VAL A N 1
ATOM 1099 C CA . VAL A 1 129 ? -23.029 -9.278 3.996 1.00 89.81 129 VAL A CA 1
ATOM 1100 C C . VAL A 1 129 ? -23.237 -10.658 4.627 1.00 89.81 129 VAL A C 1
ATOM 1102 O O . VAL A 1 129 ? -24.358 -11.156 4.649 1.00 89.81 129 VAL A O 1
ATOM 1105 N N . ARG A 1 130 ? -22.174 -11.271 5.160 1.00 92.62 130 ARG A N 1
ATOM 1106 C CA . ARG A 1 130 ? -22.186 -12.630 5.728 1.00 92.62 130 ARG A CA 1
ATOM 1107 C C . ARG A 1 130 ? -22.491 -12.668 7.230 1.00 92.62 130 ARG A C 1
ATOM 1109 O O . ARG A 1 130 ? -22.714 -13.742 7.777 1.00 92.62 130 ARG A O 1
ATOM 1116 N N . GLY A 1 131 ? -22.455 -11.526 7.917 1.00 94.06 131 GLY A N 1
ATOM 1117 C CA . GLY A 1 131 ? -22.595 -11.413 9.376 1.00 94.06 131 GLY A CA 1
ATOM 1118 C C . GLY A 1 131 ? -21.331 -11.778 10.168 1.00 94.06 131 GLY A C 1
ATOM 1119 O O . GLY A 1 131 ? -21.224 -11.434 11.343 1.00 94.06 131 GLY A O 1
ATOM 1120 N N . VAL A 1 132 ? -20.352 -12.426 9.532 1.00 94.62 132 VAL A N 1
ATOM 1121 C CA . VAL A 1 132 ? -19.068 -12.826 10.119 1.00 94.62 132 VAL A CA 1
ATOM 1122 C C . VAL A 1 132 ? -17.922 -12.360 9.228 1.00 94.62 132 VAL A C 1
ATOM 1124 O O . VAL A 1 132 ? -18.015 -12.416 8.003 1.00 94.62 132 VAL A O 1
ATOM 1127 N N . GLY A 1 133 ? -16.856 -11.852 9.844 1.00 94.06 133 GLY A N 1
ATOM 1128 C CA . GLY A 1 133 ? -15.677 -11.387 9.122 1.00 94.06 133 GLY A CA 1
ATOM 1129 C C . GLY A 1 133 ? -14.750 -12.541 8.764 1.00 94.06 133 GLY A C 1
ATOM 1130 O O . GLY A 1 133 ? -14.508 -13.425 9.583 1.00 94.06 133 GLY A O 1
ATOM 1131 N N . ASP A 1 134 ? -14.192 -12.511 7.557 1.00 97.50 134 ASP A N 1
ATOM 1132 C CA . ASP A 1 134 ? -13.168 -13.466 7.136 1.00 97.50 134 ASP A CA 1
ATOM 1133 C C . ASP A 1 134 ? -11.803 -13.106 7.735 1.00 97.50 134 ASP A C 1
ATOM 1135 O O . ASP A 1 134 ? -11.008 -12.344 7.173 1.00 97.50 134 ASP A O 1
ATOM 1139 N N . ARG A 1 135 ? -11.559 -13.645 8.928 1.00 97.25 135 ARG A N 1
ATOM 1140 C CA . ARG A 1 135 ? -10.316 -13.443 9.666 1.00 97.25 135 ARG A CA 1
ATOM 1141 C C . ARG A 1 135 ? -9.110 -14.037 8.939 1.00 97.25 135 ARG A C 1
ATOM 1143 O O . ARG A 1 135 ? -8.054 -13.412 8.916 1.00 97.25 135 ARG A O 1
ATOM 1150 N N . GLN A 1 136 ? -9.256 -15.217 8.337 1.00 97.81 136 GLN A N 1
ATOM 1151 C CA . GLN A 1 136 ? -8.146 -15.899 7.673 1.00 97.81 136 GLN A CA 1
ATOM 1152 C C . GLN A 1 136 ? -7.635 -15.079 6.485 1.00 97.81 136 GLN A C 1
ATOM 1154 O O . GLN A 1 136 ? -6.425 -14.955 6.293 1.00 97.81 136 GLN A O 1
ATOM 1159 N N . PHE A 1 137 ? -8.542 -14.472 5.714 1.00 98.38 137 PHE A N 1
ATOM 1160 C CA . PHE A 1 137 ? -8.174 -13.504 4.686 1.00 98.38 137 PHE A CA 1
ATOM 1161 C C . PHE A 1 137 ? -7.359 -12.341 5.263 1.00 98.38 137 PHE A C 1
ATOM 1163 O O . PHE A 1 137 ? -6.280 -12.052 4.740 1.00 98.38 137 PHE A O 1
ATOM 1170 N N . LEU A 1 138 ? -7.832 -11.712 6.350 1.00 98.12 138 LEU A N 1
ATOM 1171 C CA . LEU A 1 138 ? -7.117 -10.599 6.985 1.00 98.12 138 LEU A CA 1
ATOM 1172 C C . LEU A 1 138 ? -5.720 -10.997 7.463 1.00 98.12 138 LEU A C 1
ATOM 1174 O O . LEU A 1 138 ? -4.772 -10.261 7.212 1.00 98.12 138 LEU A O 1
ATOM 1178 N N . GLU A 1 139 ? -5.563 -12.149 8.114 1.00 98.44 139 GLU A N 1
ATOM 1179 C CA . GLU A 1 139 ? -4.252 -12.608 8.585 1.00 98.44 139 GLU A CA 1
ATOM 1180 C C . GLU A 1 139 ? -3.284 -12.842 7.417 1.00 98.44 139 GLU A C 1
ATOM 1182 O O . GLU A 1 139 ? -2.139 -12.382 7.463 1.00 98.44 139 GLU A O 1
ATOM 1187 N N . ARG A 1 140 ? -3.754 -13.489 6.339 1.00 98.38 140 ARG A N 1
ATOM 1188 C CA . ARG A 1 140 ? -2.950 -13.762 5.135 1.00 98.38 140 ARG A CA 1
ATOM 1189 C C . ARG A 1 140 ? -2.481 -12.479 4.458 1.00 98.38 140 ARG A C 1
ATOM 1191 O O . ARG A 1 140 ? -1.297 -12.351 4.142 1.00 98.38 140 ARG A O 1
ATOM 1198 N N . ILE A 1 141 ? -3.395 -11.539 4.214 1.00 98.62 141 ILE A N 1
ATOM 1199 C CA . ILE A 1 141 ? -3.051 -10.296 3.519 1.00 98.62 141 ILE A CA 1
ATOM 1200 C C . ILE A 1 141 ? -2.193 -9.389 4.397 1.00 98.62 141 ILE A C 1
ATOM 1202 O O . ILE A 1 141 ? -1.225 -8.817 3.908 1.00 98.62 141 ILE A O 1
ATOM 1206 N N . PHE A 1 142 ? -2.470 -9.326 5.701 1.00 98.56 142 PHE A N 1
ATOM 1207 C CA . PHE A 1 142 ? -1.685 -8.543 6.647 1.00 98.56 142 PHE A CA 1
ATOM 1208 C C . PHE A 1 142 ? -0.220 -8.992 6.675 1.00 98.56 142 PHE A C 1
ATOM 1210 O O . PHE A 1 142 ? 0.672 -8.163 6.521 1.00 98.56 142 PHE A O 1
ATOM 1217 N N . GLN A 1 143 ? 0.046 -10.299 6.790 1.00 97.62 143 GLN A N 1
ATOM 1218 C CA . GLN A 1 143 ? 1.416 -10.831 6.784 1.00 97.62 143 GLN A CA 1
ATOM 1219 C C . GLN A 1 143 ? 2.168 -10.493 5.492 1.00 97.62 143 GLN A C 1
ATOM 1221 O O . GLN A 1 143 ? 3.334 -10.109 5.535 1.00 97.62 143 GLN A O 1
ATOM 1226 N N . LYS A 1 144 ? 1.498 -10.588 4.341 1.00 98.19 144 LYS A N 1
ATOM 1227 C CA . LYS A 1 144 ? 2.102 -10.246 3.049 1.00 98.19 144 LYS A CA 1
ATOM 1228 C C . LYS A 1 144 ? 2.353 -8.742 2.910 1.00 98.19 144 LYS A C 1
ATOM 1230 O O . LYS A 1 144 ? 3.410 -8.334 2.437 1.00 98.19 144 LYS A O 1
ATOM 1235 N N . LEU A 1 145 ? 1.438 -7.910 3.404 1.00 98.44 145 LEU A N 1
ATOM 1236 C CA . LEU A 1 145 ? 1.602 -6.457 3.414 1.00 98.44 145 LEU A CA 1
ATOM 1237 C C . LEU A 1 145 ? 2.699 -5.978 4.374 1.00 98.44 145 LEU A C 1
ATOM 1239 O O . LEU A 1 145 ? 3.257 -4.915 4.131 1.00 98.44 145 LEU A O 1
ATOM 1243 N N . LEU A 1 146 ? 3.091 -6.749 5.398 1.00 97.94 146 LEU A N 1
ATOM 1244 C CA . LEU A 1 146 ? 4.292 -6.443 6.196 1.00 97.94 146 LEU A CA 1
ATOM 1245 C C . LEU A 1 146 ? 5.576 -6.463 5.351 1.00 97.94 146 LEU A C 1
ATOM 1247 O O . LEU A 1 146 ? 6.471 -5.644 5.578 1.00 97.94 146 LEU A O 1
ATOM 1251 N N . LEU A 1 147 ? 5.664 -7.366 4.366 1.00 97.25 147 LEU A N 1
ATOM 1252 C CA . LEU A 1 147 ? 6.793 -7.428 3.433 1.00 97.25 147 LEU A CA 1
ATOM 1253 C C . LEU A 1 147 ? 6.798 -6.194 2.530 1.00 97.25 147 LEU A C 1
ATOM 1255 O O . LEU A 1 147 ? 7.825 -5.533 2.391 1.00 97.25 147 LEU A O 1
ATOM 1259 N N . ASN A 1 148 ? 5.630 -5.830 1.995 1.00 97.44 148 ASN A N 1
ATOM 1260 C CA . ASN A 1 148 ? 5.494 -4.629 1.177 1.00 97.44 148 ASN A CA 1
ATOM 1261 C C . ASN A 1 148 ? 5.781 -3.345 1.966 1.00 97.44 148 ASN A C 1
ATOM 1263 O O . ASN A 1 148 ? 6.504 -2.478 1.489 1.00 97.44 148 ASN A O 1
ATOM 1267 N N . PHE A 1 149 ? 5.304 -3.244 3.203 1.00 96.25 149 PHE A N 1
ATOM 1268 C CA . PHE A 1 149 ? 5.599 -2.111 4.075 1.00 96.25 149 PHE A CA 1
ATOM 1269 C C . PHE A 1 149 ? 7.099 -1.986 4.374 1.00 96.25 149 PHE A C 1
ATOM 1271 O O . PHE A 1 149 ? 7.668 -0.898 4.317 1.00 96.25 149 PHE A O 1
ATOM 1278 N N . THR A 1 150 ? 7.769 -3.112 4.630 1.00 94.25 150 THR A N 1
ATOM 1279 C CA . THR A 1 150 ? 9.229 -3.143 4.798 1.00 94.25 150 THR A CA 1
ATOM 1280 C C . THR A 1 150 ? 9.949 -2.668 3.533 1.00 94.25 150 THR A C 1
ATOM 1282 O O . THR A 1 150 ? 10.940 -1.946 3.636 1.00 94.25 150 THR A O 1
ATOM 1285 N N . TRP A 1 151 ? 9.457 -3.024 2.342 1.00 95.06 151 TRP A N 1
ATOM 1286 C CA . TRP A 1 151 ? 9.993 -2.499 1.085 1.00 95.06 151 TRP A CA 1
ATOM 1287 C C . TRP A 1 151 ? 9.849 -0.975 0.993 1.00 95.06 151 TRP A C 1
ATOM 1289 O O . TRP A 1 151 ? 10.833 -0.306 0.679 1.00 95.06 151 TRP A O 1
ATOM 1299 N N . TRP A 1 152 ? 8.676 -0.426 1.331 1.00 93.44 152 TRP A N 1
ATOM 1300 C CA . TRP A 1 152 ? 8.429 1.022 1.329 1.00 93.44 152 TRP A CA 1
ATOM 1301 C C . TRP A 1 152 ? 9.418 1.773 2.213 1.00 93.44 152 TRP A C 1
ATOM 1303 O O . TRP A 1 152 ? 10.103 2.668 1.724 1.00 93.44 152 TRP A O 1
ATOM 1313 N N . ILE A 1 153 ? 9.564 1.361 3.475 1.00 90.38 153 ILE A N 1
ATOM 1314 C CA . ILE A 1 153 ? 10.491 2.017 4.409 1.00 90.38 153 ILE A CA 1
ATOM 1315 C C . ILE A 1 153 ? 11.931 1.967 3.884 1.00 90.38 153 ILE A C 1
ATOM 1317 O O . ILE A 1 153 ? 12.634 2.963 3.923 1.00 90.38 153 ILE A O 1
ATOM 1321 N N . ASN A 1 154 ? 12.384 0.831 3.348 1.00 86.06 154 ASN A N 1
ATOM 1322 C CA . ASN A 1 154 ? 13.792 0.695 2.956 1.00 86.06 154 ASN A CA 1
ATOM 1323 C C . ASN A 1 154 ? 14.131 1.294 1.585 1.00 86.06 154 ASN A C 1
ATOM 1325 O O . ASN A 1 154 ? 15.296 1.577 1.314 1.00 86.06 154 ASN A O 1
ATOM 1329 N N . ARG A 1 155 ? 13.164 1.388 0.666 1.00 84.94 155 ARG A N 1
ATOM 1330 C CA . ARG A 1 155 ? 13.419 1.786 -0.731 1.00 84.94 155 ARG A CA 1
ATOM 1331 C C . ARG A 1 155 ? 12.863 3.149 -1.094 1.00 84.94 155 ARG A C 1
ATOM 1333 O O . ARG A 1 155 ? 13.311 3.710 -2.093 1.00 84.94 155 ARG A O 1
ATOM 1340 N N . LYS A 1 156 ? 11.890 3.648 -0.334 1.00 83.94 156 LYS A N 1
ATOM 1341 C CA . LYS A 1 156 ? 11.194 4.905 -0.617 1.00 83.94 156 LYS A CA 1
ATOM 1342 C C . LYS A 1 156 ? 11.365 5.956 0.472 1.00 83.94 156 LYS A C 1
ATOM 1344 O O . LYS A 1 156 ? 11.021 7.096 0.206 1.00 83.94 156 LYS A O 1
ATOM 1349 N N . ASP A 1 157 ? 11.997 5.603 1.590 1.00 81.50 157 ASP A N 1
ATOM 1350 C CA . ASP A 1 157 ? 12.544 6.526 2.593 1.00 81.50 157 ASP A CA 1
ATOM 1351 C C . ASP A 1 157 ? 14.055 6.255 2.796 1.00 81.50 157 ASP A C 1
ATOM 1353 O O . ASP A 1 157 ? 14.477 5.726 3.825 1.00 81.50 157 ASP A O 1
ATOM 1357 N N . PRO A 1 158 ? 14.906 6.528 1.786 1.00 69.44 158 PRO A N 1
ATOM 1358 C CA . PRO A 1 158 ? 16.328 6.175 1.841 1.00 69.44 158 PRO A CA 1
ATOM 1359 C C . PRO A 1 158 ? 17.111 6.929 2.928 1.00 69.44 158 PRO A C 1
ATOM 1361 O O . PRO A 1 158 ? 18.175 6.462 3.334 1.00 69.44 158 PRO A O 1
ATOM 1364 N N . GLU A 1 159 ? 16.606 8.076 3.389 1.00 76.31 159 GLU A N 1
ATOM 1365 C CA . GLU A 1 159 ? 17.238 8.895 4.431 1.00 76.31 159 GLU A CA 1
ATOM 1366 C C . GLU A 1 159 ? 16.696 8.601 5.839 1.00 76.31 159 GLU A C 1
ATOM 1368 O O . GLU A 1 159 ? 17.243 9.106 6.818 1.00 76.31 159 GLU A O 1
ATOM 1373 N N . GLY A 1 160 ? 15.655 7.768 5.965 1.00 77.31 160 GLY A N 1
ATOM 1374 C CA . GLY A 1 160 ? 15.044 7.424 7.251 1.00 77.31 160 GLY A CA 1
ATOM 1375 C C . GLY A 1 160 ? 14.328 8.599 7.921 1.00 77.31 160 GLY A C 1
ATOM 1376 O O . GLY A 1 160 ? 14.229 8.640 9.150 1.00 77.31 160 GLY A O 1
ATOM 1377 N N . LYS A 1 161 ? 13.872 9.574 7.127 1.00 80.31 161 LYS A N 1
ATOM 1378 C CA . LYS A 1 161 ? 13.222 10.807 7.595 1.00 80.31 161 LYS A CA 1
ATOM 1379 C C . LYS A 1 161 ? 11.702 10.674 7.680 1.00 80.31 161 LYS A C 1
ATOM 1381 O O . LYS A 1 161 ? 11.044 11.586 8.170 1.00 80.31 161 LYS A O 1
ATOM 1386 N N . ASN A 1 162 ? 11.139 9.533 7.276 1.00 80.06 162 ASN A N 1
ATOM 1387 C CA . ASN A 1 162 ? 9.698 9.295 7.142 1.00 80.06 162 ASN A CA 1
ATOM 1388 C C . ASN A 1 162 ? 9.030 10.210 6.097 1.00 80.06 162 ASN A C 1
ATOM 1390 O O . ASN A 1 162 ? 7.830 10.471 6.177 1.00 80.06 162 ASN A O 1
ATOM 1394 N N . VAL A 1 163 ? 9.810 10.661 5.109 1.00 77.88 163 VAL A N 1
ATOM 1395 C CA . VAL A 1 163 ? 9.346 11.379 3.917 1.00 77.88 163 VAL A CA 1
ATOM 1396 C C . VAL A 1 163 ? 9.584 10.463 2.722 1.00 77.88 163 VAL A C 1
ATOM 1398 O O . VAL A 1 163 ? 10.710 10.038 2.466 1.00 77.88 163 VAL A O 1
ATOM 1401 N N . PHE A 1 164 ? 8.510 10.105 2.021 1.00 80.62 164 PHE A N 1
ATOM 1402 C CA . PHE A 1 164 ? 8.547 9.070 0.991 1.00 80.62 164 PHE A CA 1
ATOM 1403 C C . PHE A 1 164 ? 8.540 9.679 -0.408 1.00 80.62 164 PHE A C 1
ATOM 1405 O O . PHE A 1 164 ? 7.768 10.597 -0.684 1.00 80.62 164 PHE A O 1
ATOM 1412 N N . GLN A 1 165 ? 9.372 9.137 -1.303 1.00 73.25 165 GLN A N 1
ATOM 1413 C CA . GLN A 1 165 ? 9.572 9.698 -2.643 1.00 73.25 165 GLN A CA 1
ATOM 1414 C C . GLN A 1 165 ? 9.722 8.657 -3.767 1.00 73.25 165 GLN A C 1
ATOM 1416 O O . GLN A 1 165 ? 10.235 7.548 -3.581 1.00 73.25 165 GLN A O 1
ATOM 1421 N N . GLY A 1 166 ? 9.360 9.087 -4.977 1.00 69.31 166 GLY A N 1
ATOM 1422 C CA . GLY A 1 166 ? 9.727 8.515 -6.269 1.00 69.31 166 GLY A CA 1
ATOM 1423 C C . GLY A 1 166 ? 8.715 7.541 -6.880 1.00 69.31 166 GLY A C 1
ATOM 1424 O O . GLY A 1 166 ? 8.159 6.683 -6.192 1.00 69.31 166 GLY A O 1
ATOM 1425 N N . GLY A 1 167 ? 8.613 7.594 -8.212 1.00 67.62 167 GLY A N 1
ATOM 1426 C CA . GLY A 1 167 ? 7.805 6.705 -9.055 1.00 67.62 167 GLY A CA 1
ATOM 1427 C C . GLY A 1 167 ? 6.398 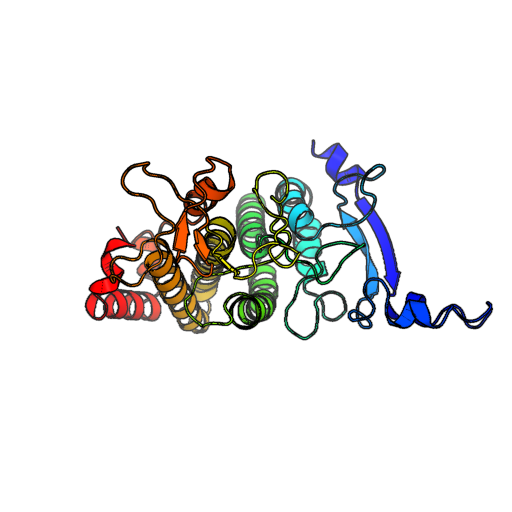7.222 -9.371 1.00 67.62 167 GLY A C 1
ATOM 1428 O O . GLY A 1 167 ? 6.026 8.316 -8.948 1.00 67.62 167 GLY A O 1
ATOM 1429 N N . PHE A 1 168 ? 5.645 6.400 -10.110 1.00 58.56 168 PHE A N 1
ATOM 1430 C CA . PHE A 1 168 ? 4.379 6.760 -10.763 1.00 58.56 168 PHE A CA 1
ATOM 1431 C C . PHE A 1 168 ? 3.264 7.219 -9.791 1.00 58.56 168 PHE A C 1
ATOM 1433 O O . PHE A 1 168 ? 2.540 8.170 -10.048 1.00 58.56 168 PHE A O 1
ATOM 1440 N N . LEU A 1 169 ? 3.098 6.601 -8.614 1.00 76.88 169 LEU A N 1
ATOM 1441 C CA . LEU A 1 169 ? 2.090 6.991 -7.594 1.00 76.88 169 LEU A CA 1
ATOM 1442 C C . LEU A 1 169 ? 0.672 7.344 -8.147 1.00 76.88 169 LEU A C 1
ATOM 1444 O O . LEU A 1 169 ? -0.117 8.006 -7.475 1.00 76.88 169 LEU A O 1
ATOM 1448 N N . GLY A 1 170 ? 0.315 6.859 -9.344 1.00 60.25 170 GLY A N 1
ATOM 1449 C CA . GLY A 1 170 ? -1.001 6.980 -9.975 1.00 60.25 170 GLY A CA 1
ATOM 1450 C C . GLY A 1 170 ? -1.415 8.382 -10.442 1.00 60.25 170 GLY A C 1
ATOM 1451 O O . GLY A 1 170 ? -2.549 8.530 -10.896 1.00 60.25 170 GLY A O 1
ATOM 1452 N N . LEU A 1 171 ? -0.568 9.411 -10.307 1.00 73.44 171 LEU A N 1
ATOM 1453 C CA . LEU A 1 171 ? -0.956 10.829 -10.450 1.00 73.44 171 LEU A CA 1
ATOM 1454 C C . LEU A 1 171 ? 0.078 11.676 -11.226 1.00 73.44 171 LEU A C 1
ATOM 1456 O O . LEU A 1 171 ? 0.247 12.868 -10.978 1.00 73.44 171 LEU A O 1
ATOM 1460 N N . ASP A 1 172 ? 0.768 11.093 -12.199 1.00 63.56 172 ASP A N 1
ATOM 1461 C CA . ASP A 1 172 ? 1.929 11.730 -12.849 1.00 63.56 172 ASP A CA 1
ATOM 1462 C C . ASP A 1 172 ? 1.591 12.944 -13.706 1.00 63.56 172 ASP A C 1
ATOM 1464 O O . ASP A 1 172 ? 2.350 13.909 -13.765 1.00 63.56 172 ASP A O 1
ATOM 1468 N N . ASN A 1 173 ? 0.412 12.943 -14.329 1.00 67.50 173 ASN A N 1
ATOM 1469 C CA . ASN A 1 173 ? -0.005 14.018 -15.233 1.00 67.50 173 ASN A CA 1
ATOM 1470 C C . ASN A 1 173 ? -0.495 15.282 -14.507 1.00 67.50 173 ASN A C 1
ATOM 1472 O O . ASN A 1 173 ? -0.928 16.230 -15.161 1.00 67.50 173 ASN A O 1
ATOM 1476 N N . ILE A 1 174 ? -0.471 15.298 -13.171 1.00 75.62 174 ILE A N 1
ATOM 1477 C CA . ILE A 1 174 ? -0.853 16.468 -12.367 1.00 75.62 174 ILE A CA 1
ATOM 1478 C C . ILE A 1 174 ? 0.329 17.080 -11.598 1.00 75.62 174 ILE A C 1
ATOM 1480 O O . ILE A 1 174 ? 0.128 18.025 -10.831 1.00 75.62 174 ILE A O 1
ATOM 1484 N N . GLY A 1 175 ? 1.543 16.557 -11.809 1.00 75.44 175 GLY A N 1
ATOM 1485 C CA . GLY A 1 175 ? 2.801 17.099 -11.296 1.00 75.44 175 GLY A CA 1
ATOM 1486 C C . GLY A 1 175 ? 3.546 17.963 -12.321 1.00 75.44 175 GLY A C 1
ATOM 1487 O O . GLY A 1 175 ? 3.234 17.969 -13.509 1.00 75.44 175 GLY A O 1
ATOM 1488 N N . VAL A 1 176 ? 4.551 18.710 -11.852 1.00 80.94 176 VAL A N 1
ATOM 1489 C CA . VAL A 1 176 ? 5.406 19.561 -12.710 1.00 80.94 176 VAL A CA 1
ATOM 1490 C C . VAL A 1 176 ? 6.548 18.766 -13.353 1.00 80.94 176 VAL A C 1
ATOM 1492 O O . VAL A 1 176 ? 7.014 19.116 -14.437 1.00 80.94 176 VAL A O 1
ATOM 1495 N N . PHE A 1 177 ? 7.003 17.702 -12.689 1.00 82.88 177 PHE A N 1
ATOM 1496 C CA . PHE A 1 177 ? 8.135 16.878 -13.107 1.00 82.88 177 PHE A CA 1
ATOM 1497 C C . PHE A 1 177 ? 7.710 15.428 -13.311 1.00 82.88 177 PHE A C 1
ATOM 1499 O O . PHE A 1 177 ? 6.859 14.926 -12.578 1.00 82.88 177 PHE A O 1
ATOM 1506 N N . ASP A 1 178 ? 8.368 14.750 -14.253 1.00 79.62 178 ASP A N 1
ATOM 1507 C CA . ASP A 1 178 ? 8.350 13.291 -14.316 1.00 79.62 178 ASP A CA 1
ATOM 1508 C C . ASP A 1 178 ? 9.072 12.738 -13.079 1.00 79.62 178 ASP A C 1
ATOM 1510 O O . ASP A 1 178 ? 10.281 12.903 -12.910 1.00 79.62 178 ASP A O 1
ATOM 1514 N N . ARG A 1 179 ? 8.298 12.106 -12.195 1.00 78.69 179 ARG A N 1
ATOM 1515 C CA . ARG A 1 179 ? 8.731 11.576 -10.893 1.00 78.69 179 ARG A CA 1
ATOM 1516 C C . ARG A 1 179 ? 9.482 10.246 -11.006 1.00 78.69 179 ARG A C 1
ATOM 1518 O O . ARG A 1 179 ? 10.010 9.751 -10.005 1.00 78.69 179 ARG A O 1
ATOM 1525 N N . SER A 1 180 ? 9.523 9.675 -12.206 1.00 76.88 180 SER A N 1
ATOM 1526 C CA . SER A 1 180 ? 10.227 8.436 -12.534 1.00 76.88 180 SER A CA 1
ATOM 1527 C C . SER A 1 180 ? 11.570 8.695 -13.225 1.00 76.88 180 SER A C 1
ATOM 1529 O O . SER A 1 180 ? 12.346 7.760 -13.433 1.00 76.88 180 SER A O 1
ATOM 1531 N N . ALA A 1 181 ? 11.884 9.957 -13.534 1.00 80.25 181 ALA A N 1
ATOM 1532 C CA . ALA A 1 181 ? 13.136 10.381 -14.145 1.00 80.25 181 ALA A CA 1
ATOM 1533 C C . ALA A 1 181 ? 13.966 11.274 -13.199 1.00 80.25 181 ALA A C 1
ATOM 1535 O O . ALA A 1 181 ? 13.421 11.930 -12.309 1.00 80.25 181 ALA A O 1
ATOM 1536 N N . PRO A 1 182 ?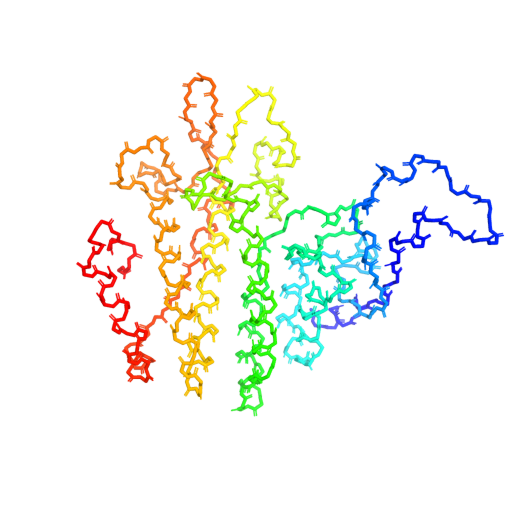 15.299 11.344 -13.382 1.00 81.50 182 PRO A N 1
ATOM 1537 C CA . PRO A 1 182 ? 16.115 12.344 -12.704 1.00 81.50 182 PRO A CA 1
ATOM 1538 C C . PRO A 1 182 ? 15.628 13.763 -13.015 1.00 81.50 182 PRO A C 1
ATOM 1540 O O . PRO A 1 182 ? 15.315 14.083 -14.165 1.00 81.50 182 PRO A O 1
ATOM 1543 N N . LEU A 1 183 ? 15.621 14.633 -12.004 1.00 83.62 183 LEU A N 1
ATOM 1544 C CA . LEU A 1 183 ? 15.217 16.024 -12.187 1.00 83.62 183 LEU A CA 1
ATOM 1545 C C . LEU A 1 183 ? 16.183 16.755 -13.139 1.00 83.62 183 LEU A C 1
ATOM 1547 O O . LEU A 1 183 ? 17.401 16.620 -12.982 1.00 83.62 183 LEU A O 1
ATOM 1551 N N . PRO A 1 184 ? 15.684 17.591 -14.076 1.00 81.69 184 PRO A N 1
ATOM 1552 C CA . PRO A 1 184 ? 16.529 18.285 -15.055 1.00 81.69 184 PRO A CA 1
ATOM 1553 C C . PRO A 1 184 ? 17.626 19.169 -14.446 1.00 81.69 184 PRO A C 1
ATOM 1555 O O . PRO A 1 184 ? 18.653 19.407 -15.075 1.00 81.69 184 PRO A O 1
ATOM 1558 N N . VAL A 1 185 ? 17.401 19.670 -13.229 1.00 78.69 185 VAL A N 1
ATOM 1559 C CA . VAL A 1 185 ? 18.296 20.590 -12.506 1.00 78.69 185 VAL A CA 1
ATOM 1560 C C . VAL A 1 185 ? 19.181 19.889 -11.467 1.00 78.69 185 VAL A C 1
ATOM 1562 O O . VAL A 1 185 ? 19.933 20.552 -10.754 1.00 78.69 185 VAL A O 1
ATOM 1565 N N . GLY A 1 186 ? 19.116 18.556 -11.379 1.00 79.19 186 GLY A N 1
ATOM 1566 C CA . GLY A 1 186 ? 19.664 17.807 -10.248 1.00 79.19 186 GLY A CA 1
ATOM 1567 C C . GLY A 1 186 ? 18.879 18.053 -8.953 1.00 79.19 186 GLY A C 1
ATOM 1568 O O . GLY A 1 186 ? 17.930 18.831 -8.926 1.00 79.19 186 GLY A O 1
ATOM 1569 N N . GLY A 1 187 ? 19.264 17.369 -7.875 1.00 82.62 187 GLY A N 1
ATOM 1570 C CA . GLY A 1 187 ? 18.528 17.407 -6.608 1.00 82.62 187 GLY A CA 1
ATOM 1571 C C . GLY A 1 187 ? 17.450 16.325 -6.504 1.00 82.62 187 GLY A C 1
ATOM 1572 O O . GLY A 1 187 ? 17.525 15.311 -7.202 1.00 82.62 187 GLY A O 1
ATOM 1573 N N . HIS A 1 188 ? 16.482 16.515 -5.608 1.00 81.44 188 HIS A N 1
ATOM 1574 C CA . HIS A 1 188 ? 15.410 15.545 -5.356 1.00 81.44 188 HIS A CA 1
ATOM 1575 C C . HIS A 1 188 ? 14.081 16.229 -5.008 1.00 81.44 188 HIS A C 1
ATOM 1577 O O . HIS A 1 188 ? 14.029 17.436 -4.771 1.00 81.44 188 HIS A O 1
ATOM 1583 N N . LEU A 1 189 ? 13.000 15.449 -5.040 1.00 84.12 189 LEU A N 1
ATOM 1584 C CA . LEU A 1 189 ? 11.642 15.915 -4.789 1.00 84.12 189 LEU A CA 1
ATOM 1585 C C . LEU A 1 189 ? 11.077 15.189 -3.574 1.00 84.12 189 LEU A C 1
ATOM 1587 O O . LEU A 1 189 ? 10.932 13.968 -3.600 1.00 84.12 189 LEU A O 1
ATOM 1591 N N . GLU A 1 190 ? 10.677 15.946 -2.565 1.00 85.12 190 GLU A N 1
ATOM 1592 C CA . GLU A 1 190 ? 9.877 15.419 -1.471 1.00 85.12 190 GLU A CA 1
ATOM 1593 C C . GLU A 1 190 ? 8.402 15.520 -1.829 1.00 85.12 190 GLU A C 1
ATOM 1595 O O . GLU A 1 190 ? 7.890 16.587 -2.178 1.00 85.12 190 GLU A O 1
ATOM 1600 N N . GLN A 1 191 ? 7.733 14.371 -1.791 1.00 86.75 191 GLN A N 1
ATOM 1601 C CA . GLN A 1 191 ? 6.389 14.209 -2.320 1.00 86.75 191 GLN A CA 1
ATOM 1602 C C . GLN A 1 191 ? 5.377 14.156 -1.183 1.00 86.75 191 GLN A C 1
ATOM 1604 O O . GLN A 1 191 ? 5.407 13.261 -0.327 1.00 86.75 191 GLN A O 1
ATOM 1609 N N . SER A 1 192 ? 4.449 15.107 -1.199 1.00 87.94 192 SER A N 1
ATOM 1610 C CA . SER A 1 192 ? 3.371 15.196 -0.217 1.00 87.94 192 SER A CA 1
ATOM 1611 C C . SER A 1 192 ? 2.414 14.006 -0.314 1.00 87.94 192 SER A C 1
ATOM 1613 O O . SER A 1 192 ? 2.056 13.409 0.702 1.00 87.94 192 SER A O 1
ATOM 1615 N N . ASP A 1 193 ? 2.068 13.585 -1.530 1.00 87.25 193 ASP A N 1
ATOM 1616 C CA . ASP A 1 193 ? 1.203 12.434 -1.774 1.00 87.25 193 ASP A CA 1
ATOM 1617 C C . ASP A 1 193 ? 1.890 11.105 -1.462 1.00 87.25 193 ASP A C 1
ATOM 1619 O O . ASP A 1 193 ? 1.293 10.268 -0.790 1.00 87.25 193 ASP A O 1
ATOM 1623 N N . GLY A 1 194 ? 3.141 10.907 -1.889 1.00 88.00 194 GLY A N 1
ATOM 1624 C CA . GLY A 1 194 ? 3.914 9.700 -1.569 1.00 88.00 194 GLY A CA 1
ATOM 1625 C C . GLY A 1 194 ? 3.981 9.443 -0.065 1.00 88.00 194 GLY A C 1
ATOM 1626 O O . GLY A 1 194 ? 3.688 8.339 0.401 1.00 88.00 194 GLY A O 1
ATOM 1627 N N . THR A 1 195 ? 4.269 10.493 0.701 1.00 89.94 195 THR A N 1
ATOM 1628 C CA . THR A 1 195 ? 4.316 10.446 2.167 1.00 89.94 195 THR A CA 1
ATOM 1629 C C . THR A 1 195 ? 2.933 10.182 2.773 1.00 89.94 195 THR A C 1
ATOM 1631 O O . THR A 1 195 ? 2.772 9.278 3.599 1.00 89.94 195 THR A O 1
ATOM 1634 N N . ALA A 1 196 ? 1.901 10.887 2.305 1.00 92.25 196 ALA A N 1
ATOM 1635 C CA . ALA A 1 196 ? 0.526 10.698 2.763 1.00 92.25 196 ALA A CA 1
ATOM 1636 C C . ALA A 1 196 ? -0.029 9.297 2.479 1.00 92.25 196 ALA A C 1
ATOM 1638 O O . ALA A 1 196 ? -0.719 8.716 3.319 1.00 92.25 196 ALA A O 1
ATOM 1639 N N . TRP A 1 197 ? 0.288 8.722 1.321 1.00 94.25 197 TRP A N 1
ATOM 1640 C CA . TRP A 1 197 ? -0.115 7.371 0.958 1.00 94.25 197 TRP A CA 1
ATOM 1641 C C . TRP A 1 197 ? 0.448 6.322 1.920 1.00 94.25 197 TRP A C 1
ATOM 1643 O O . TRP A 1 197 ? -0.263 5.386 2.296 1.00 94.25 197 TRP A O 1
ATOM 1653 N N . VAL A 1 198 ? 1.698 6.481 2.363 1.00 94.81 198 VAL A N 1
ATOM 1654 C CA . VAL A 1 198 ? 2.288 5.596 3.378 1.00 94.81 198 VAL A CA 1
ATOM 1655 C C . VAL A 1 198 ? 1.697 5.874 4.764 1.00 94.81 198 VAL A C 1
ATOM 1657 O O . VAL A 1 198 ? 1.429 4.931 5.509 1.00 94.81 198 VAL A O 1
ATOM 1660 N N . GLY A 1 199 ? 1.370 7.127 5.091 1.00 95.19 199 GLY A N 1
ATOM 1661 C CA . GLY A 1 199 ? 0.574 7.452 6.281 1.00 95.19 199 GLY A CA 1
ATOM 1662 C C . GLY A 1 199 ? -0.769 6.706 6.295 1.00 95.19 199 GLY A C 1
ATOM 1663 O O . GLY A 1 199 ? -1.115 6.028 7.267 1.00 95.19 199 GLY A O 1
ATOM 1664 N N . MET A 1 200 ? -1.488 6.726 5.171 1.00 96.69 200 MET A N 1
ATOM 1665 C CA . MET A 1 200 ? -2.728 5.976 4.984 1.00 96.69 200 MET A CA 1
ATOM 1666 C C . MET A 1 200 ? -2.497 4.456 5.075 1.00 96.69 200 MET A C 1
ATOM 1668 O O . MET A 1 200 ? -3.312 3.750 5.677 1.00 96.69 200 MET A O 1
ATOM 1672 N N . PHE A 1 201 ? -1.395 3.926 4.532 1.00 97.62 201 PHE A N 1
ATOM 1673 C CA . PHE A 1 201 ? -0.999 2.520 4.701 1.00 97.62 201 PHE A CA 1
ATOM 1674 C C . PHE A 1 201 ? -0.918 2.164 6.186 1.00 97.62 201 PHE A C 1
ATOM 1676 O O . PHE A 1 201 ? -1.577 1.214 6.619 1.00 97.62 201 PHE A O 1
ATOM 1683 N N . CYS A 1 202 ? -0.157 2.937 6.967 1.00 97.81 202 CYS A N 1
ATOM 1684 C CA . CYS A 1 202 ? 0.025 2.721 8.401 1.00 97.81 202 CYS A CA 1
ATOM 1685 C C . CYS A 1 202 ? -1.316 2.656 9.127 1.00 97.81 202 CYS A C 1
ATOM 1687 O O . CYS A 1 202 ? -1.560 1.710 9.872 1.00 97.81 202 CYS A O 1
ATOM 1689 N N . LEU A 1 203 ? -2.222 3.596 8.858 1.00 97.69 203 LEU A N 1
ATOM 1690 C CA . LEU A 1 203 ? -3.542 3.608 9.484 1.00 97.69 203 LEU A CA 1
ATOM 1691 C C . LEU A 1 203 ? -4.407 2.401 9.101 1.00 97.69 203 LEU A C 1
ATOM 1693 O O . LEU A 1 203 ? -5.102 1.847 9.953 1.00 97.69 203 LEU A O 1
ATOM 1697 N N . ASN A 1 204 ? -4.354 1.943 7.848 1.00 98.38 204 ASN A N 1
ATOM 1698 C CA . ASN A 1 204 ? -5.090 0.742 7.445 1.00 98.38 204 ASN A CA 1
ATOM 1699 C C . ASN A 1 204 ? -4.506 -0.527 8.078 1.00 98.38 204 ASN A C 1
ATOM 1701 O O . ASN A 1 204 ? -5.262 -1.387 8.528 1.00 98.38 204 ASN A O 1
ATOM 1705 N N . MET A 1 205 ? -3.180 -0.635 8.174 1.00 98.62 205 MET A N 1
ATOM 1706 C CA . MET A 1 205 ? -2.541 -1.749 8.878 1.00 98.62 205 MET A CA 1
ATOM 1707 C C . MET A 1 205 ? -2.801 -1.714 10.379 1.00 98.62 205 MET A C 1
ATOM 1709 O O . MET A 1 205 ? -3.025 -2.767 10.967 1.00 98.62 205 MET A O 1
ATOM 1713 N N . LEU A 1 206 ? -2.828 -0.527 10.990 1.00 98.19 206 LEU A N 1
ATOM 1714 C CA . LEU A 1 206 ? -3.251 -0.337 12.373 1.00 98.19 206 LEU A CA 1
ATOM 1715 C C . LEU A 1 206 ? -4.683 -0.848 12.563 1.00 98.19 206 LEU A C 1
ATOM 1717 O O . LEU A 1 206 ? -4.916 -1.678 13.435 1.00 98.19 206 LEU A O 1
ATOM 1721 N N . ALA A 1 207 ? -5.628 -0.439 11.713 1.00 97.62 207 ALA A N 1
ATOM 1722 C CA . ALA A 1 207 ? -7.013 -0.903 11.793 1.00 97.62 207 ALA A CA 1
ATOM 1723 C C . ALA A 1 207 ? -7.133 -2.435 11.671 1.00 97.62 207 ALA A C 1
ATOM 1725 O O . ALA A 1 207 ? -7.838 -3.061 12.464 1.00 97.62 207 ALA A O 1
ATOM 1726 N N . ILE A 1 208 ? -6.413 -3.047 10.723 1.00 98.25 208 ILE A N 1
ATOM 1727 C CA . ILE A 1 208 ? -6.389 -4.508 10.560 1.00 98.25 208 ILE A CA 1
ATOM 1728 C C . ILE A 1 208 ? -5.760 -5.183 11.787 1.00 98.25 208 ILE A C 1
ATOM 1730 O O . ILE A 1 208 ? -6.315 -6.155 12.294 1.00 98.25 208 ILE A O 1
ATOM 1734 N N . ALA A 1 209 ? -4.636 -4.669 12.296 1.00 98.25 209 ALA A N 1
ATOM 1735 C CA . ALA A 1 209 ? -3.967 -5.219 13.472 1.00 98.25 209 ALA A CA 1
ATOM 1736 C C . ALA A 1 209 ? -4.867 -5.164 14.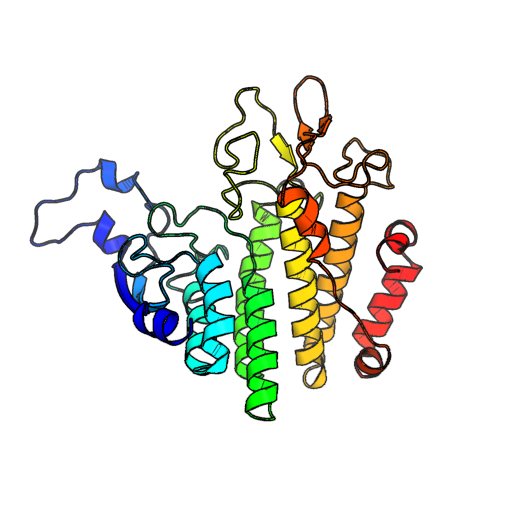715 1.00 98.25 209 ALA A C 1
ATOM 1738 O O . ALA A 1 209 ? -4.949 -6.152 15.439 1.00 98.25 209 ALA A O 1
ATOM 1739 N N . LEU A 1 210 ? -5.589 -4.060 14.933 1.00 97.12 210 LEU A N 1
ATOM 1740 C CA . LEU A 1 210 ? -6.539 -3.930 16.043 1.00 97.12 210 LEU A CA 1
ATOM 1741 C C . LEU A 1 210 ? -7.712 -4.914 15.912 1.00 97.12 210 LEU A C 1
ATOM 1743 O O . LEU A 1 210 ? -8.087 -5.532 16.905 1.00 97.12 210 LEU A O 1
ATOM 1747 N N . GLU A 1 211 ? -8.263 -5.115 14.708 1.00 96.50 211 GLU A N 1
ATOM 1748 C CA . GLU A 1 211 ? -9.309 -6.127 14.476 1.00 96.50 211 GLU A CA 1
ATOM 1749 C C . GLU A 1 211 ? -8.782 -7.543 14.756 1.00 96.50 211 GLU A C 1
ATOM 1751 O O . GLU A 1 211 ? -9.438 -8.328 15.442 1.00 96.50 211 GLU A O 1
ATOM 1756 N N . LEU A 1 212 ? -7.575 -7.867 14.283 1.00 97.44 212 LEU A N 1
ATOM 1757 C CA . LEU A 1 212 ? -6.952 -9.169 14.524 1.00 97.44 212 LEU A CA 1
ATOM 1758 C C . LEU A 1 212 ? -6.602 -9.382 16.004 1.00 97.44 212 LEU A C 1
ATOM 1760 O O . LEU A 1 212 ? -6.730 -10.508 16.502 1.00 97.44 212 LEU A O 1
ATOM 1764 N N . ALA A 1 213 ? -6.229 -8.315 16.714 1.00 96.81 213 ALA A N 1
ATOM 1765 C CA . ALA A 1 213 ? -5.864 -8.336 18.127 1.00 96.81 213 ALA A CA 1
ATOM 1766 C C . ALA A 1 213 ? -7.025 -8.705 19.059 1.00 96.81 213 ALA A C 1
ATOM 1768 O O . ALA A 1 213 ? -6.782 -9.212 20.152 1.00 96.81 213 ALA A O 1
ATOM 1769 N N . ARG A 1 214 ? -8.277 -8.547 18.605 1.00 93.19 214 ARG A N 1
ATOM 1770 C CA . ARG A 1 214 ? -9.478 -8.925 19.373 1.00 93.19 214 ARG A CA 1
ATOM 1771 C C . ARG A 1 214 ? -9.508 -10.400 19.777 1.00 93.19 214 ARG A C 1
ATOM 1773 O O . ARG A 1 214 ? -10.137 -10.737 20.773 1.00 93.19 214 ARG A O 1
ATOM 1780 N N . GLU A 1 215 ? -8.853 -11.266 19.006 1.00 94.00 215 GLU A N 1
ATOM 1781 C CA . GLU A 1 215 ? -8.784 -12.710 19.279 1.00 94.00 215 GLU A CA 1
ATOM 1782 C C . GLU A 1 215 ? -7.345 -13.213 19.450 1.00 94.00 215 GLU A C 1
ATOM 1784 O O . GLU A 1 215 ? -7.132 -14.280 20.020 1.00 94.00 215 GLU A O 1
ATOM 1789 N N . ASN A 1 216 ? -6.345 -12.456 18.987 1.00 95.62 216 ASN A N 1
ATOM 1790 C CA . ASN A 1 216 ? -4.940 -12.814 19.140 1.00 95.62 216 ASN A CA 1
ATOM 1791 C C . ASN A 1 216 ? -4.104 -11.601 19.592 1.00 95.62 216 ASN A C 1
ATOM 1793 O O . ASN A 1 216 ? -3.684 -10.804 18.750 1.00 95.62 216 ASN A O 1
ATOM 1797 N N . PRO A 1 217 ? -3.784 -11.490 20.895 1.00 94.56 217 PRO A N 1
ATOM 1798 C CA . PRO A 1 217 ? -3.041 -10.361 21.459 1.00 94.56 217 PRO A CA 1
ATOM 1799 C C . PRO A 1 217 ? -1.661 -10.097 20.837 1.00 94.56 217 PRO A C 1
ATOM 1801 O O . PRO A 1 217 ? -1.112 -9.015 21.025 1.00 94.56 217 PRO A O 1
ATOM 1804 N N . ALA A 1 218 ? -1.082 -11.043 20.084 1.00 94.44 218 ALA A N 1
ATOM 1805 C CA . ALA A 1 218 ? 0.184 -10.827 19.377 1.00 94.44 218 ALA A CA 1
ATOM 1806 C C . ALA A 1 218 ? 0.115 -9.670 18.360 1.00 94.44 218 ALA A C 1
ATOM 1808 O O . ALA A 1 218 ? 1.129 -9.040 18.065 1.00 94.44 218 ALA A O 1
ATOM 1809 N N . TYR A 1 219 ? -1.076 -9.354 17.841 1.00 97.50 219 TYR A N 1
ATOM 1810 C CA . TYR A 1 219 ? -1.254 -8.237 16.912 1.00 97.50 219 TYR A CA 1
ATOM 1811 C C . TYR A 1 219 ? -1.239 -6.857 17.597 1.00 97.50 219 TYR A C 1
ATOM 1813 O O . TYR A 1 219 ? -1.066 -5.860 16.899 1.00 97.50 219 TYR A O 1
ATOM 1821 N N . GLU A 1 220 ? -1.340 -6.763 18.933 1.00 96.81 220 GLU A N 1
ATOM 1822 C CA . GLU A 1 220 ? -1.234 -5.477 19.654 1.00 96.81 220 GLU A CA 1
ATOM 1823 C C . GLU A 1 220 ? 0.157 -4.831 19.500 1.00 96.81 220 GLU A C 1
ATOM 1825 O O . GLU A 1 220 ? 0.278 -3.604 19.401 1.00 96.81 220 GLU A O 1
ATOM 1830 N N . ASP A 1 221 ? 1.210 -5.649 19.426 1.00 93.69 221 ASP A N 1
ATOM 1831 C CA . ASP A 1 221 ? 2.586 -5.170 19.244 1.00 93.69 221 ASP A CA 1
ATOM 1832 C C . ASP A 1 221 ? 2.764 -4.554 17.846 1.00 93.69 221 ASP A C 1
ATOM 1834 O O . ASP A 1 221 ? 3.370 -3.492 17.680 1.00 93.69 221 ASP A O 1
ATOM 1838 N N . LEU A 1 222 ? 2.156 -5.176 16.830 1.00 95.94 222 LEU A N 1
ATOM 1839 C CA . LEU A 1 222 ? 2.162 -4.664 15.459 1.00 95.94 222 LEU A CA 1
ATOM 1840 C C . LEU A 1 222 ? 1.265 -3.432 15.305 1.00 95.94 222 LEU A C 1
ATOM 1842 O O . LEU A 1 222 ? 1.647 -2.498 14.602 1.00 95.94 222 LEU A O 1
ATOM 1846 N N . ALA A 1 223 ? 0.124 -3.380 15.997 1.00 96.88 223 ALA A N 1
ATOM 1847 C CA . ALA A 1 223 ? -0.708 -2.180 16.059 1.00 96.88 223 ALA A CA 1
ATOM 1848 C C . ALA A 1 223 ? 0.099 -0.985 16.595 1.00 96.88 223 ALA A C 1
ATOM 1850 O O . ALA A 1 223 ? 0.125 0.077 15.977 1.00 96.88 223 ALA A O 1
ATOM 1851 N N . SER A 1 224 ? 0.846 -1.184 17.686 1.00 95.12 224 SER A N 1
ATOM 1852 C CA . SER A 1 224 ? 1.703 -0.142 18.265 1.00 95.12 224 SER A CA 1
ATOM 1853 C C . SER A 1 224 ? 2.741 0.373 17.262 1.00 95.12 224 SER A C 1
ATOM 1855 O O .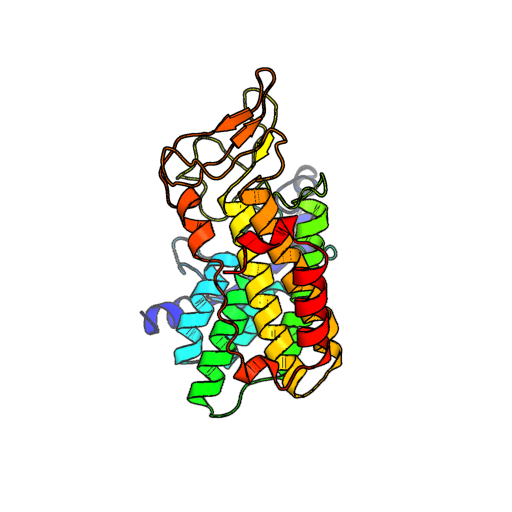 SER A 1 224 ? 2.898 1.581 17.111 1.00 95.12 224 SER A O 1
ATOM 1857 N N . LYS A 1 225 ? 3.387 -0.526 16.505 1.00 94.81 225 LYS A N 1
ATOM 1858 C CA . LYS A 1 225 ? 4.332 -0.151 15.441 1.00 94.81 225 LYS A CA 1
ATOM 1859 C C . LYS A 1 225 ? 3.698 0.777 14.402 1.00 94.81 225 LYS A C 1
ATOM 1861 O O . LYS A 1 225 ? 4.307 1.782 14.047 1.00 94.81 225 LYS A O 1
ATOM 1866 N N . PHE A 1 226 ? 2.520 0.431 13.885 1.00 97.31 226 PHE A N 1
ATOM 1867 C CA . PHE A 1 226 ? 1.870 1.223 12.838 1.00 97.31 226 PHE A CA 1
ATOM 1868 C C . PHE A 1 226 ? 1.334 2.558 13.350 1.00 97.31 226 PHE A C 1
ATOM 1870 O O . PHE A 1 226 ? 1.412 3.549 12.629 1.00 97.31 226 PHE A O 1
ATOM 1877 N N . PHE A 1 227 ? 0.855 2.597 14.594 1.00 95.94 227 PHE A N 1
ATOM 1878 C CA . PHE A 1 227 ? 0.493 3.844 15.258 1.00 95.94 227 PHE A CA 1
ATOM 1879 C C . PHE A 1 227 ? 1.700 4.783 15.378 1.00 95.94 227 PHE A C 1
ATOM 1881 O O . PHE A 1 227 ? 1.647 5.905 14.885 1.00 95.94 227 PHE A O 1
ATOM 1888 N N . GLU A 1 228 ? 2.806 4.315 15.966 1.00 94.44 228 GLU A N 1
ATOM 1889 C CA . GLU A 1 228 ? 4.013 5.134 16.138 1.00 94.44 228 GLU A CA 1
ATOM 1890 C C . GLU A 1 228 ? 4.551 5.624 14.785 1.00 94.44 228 GLU A C 1
ATOM 1892 O O . GLU A 1 228 ? 4.885 6.797 14.639 1.00 94.44 228 GLU A O 1
ATOM 1897 N N . HIS A 1 229 ? 4.575 4.752 13.770 1.00 94.44 229 HIS A N 1
ATOM 1898 C CA . HIS A 1 229 ? 5.059 5.110 12.437 1.00 94.44 229 HIS A CA 1
ATOM 1899 C C . HIS A 1 229 ? 4.166 6.138 11.731 1.00 94.44 229 HIS A C 1
ATOM 1901 O O . HIS A 1 229 ? 4.686 7.053 11.103 1.00 94.44 229 HIS A O 1
ATOM 1907 N N . PHE A 1 230 ? 2.838 6.042 11.869 1.00 94.62 230 PHE A N 1
ATOM 1908 C CA . PHE A 1 230 ? 1.934 7.082 11.370 1.00 94.62 230 PHE A CA 1
ATOM 1909 C C . PHE A 1 230 ? 2.225 8.439 12.019 1.00 94.62 230 PHE A C 1
ATOM 1911 O O . PHE A 1 230 ? 2.304 9.440 11.314 1.00 94.62 230 PHE A O 1
ATOM 1918 N N . VAL A 1 231 ? 2.435 8.476 13.338 1.00 92.56 231 VAL A N 1
ATOM 1919 C CA . VAL A 1 231 ? 2.727 9.734 14.038 1.00 92.56 231 VAL A CA 1
ATOM 1920 C C . VAL A 1 231 ? 4.058 10.337 13.584 1.00 92.56 231 VAL A C 1
ATOM 1922 O O . VAL A 1 231 ? 4.139 11.550 13.407 1.00 92.56 231 VAL A O 1
ATOM 1925 N N . TYR A 1 232 ? 5.085 9.516 13.343 1.00 90.44 232 TYR A N 1
ATOM 1926 C CA . TYR A 1 232 ? 6.346 10.001 12.772 1.00 90.44 232 TYR A CA 1
ATOM 1927 C C . TYR A 1 232 ? 6.163 10.601 11.376 1.00 90.44 232 TYR A C 1
ATOM 1929 O O . TYR A 1 232 ? 6.713 11.665 11.108 1.00 90.44 232 TYR A O 1
ATOM 1937 N N . ILE A 1 233 ? 5.358 9.966 10.519 1.00 90.44 233 ILE A N 1
ATOM 1938 C CA . ILE A 1 233 ? 5.023 10.491 9.188 1.00 90.44 233 ILE A CA 1
ATOM 1939 C C . ILE A 1 233 ? 4.270 11.821 9.301 1.00 90.44 233 ILE A C 1
ATOM 1941 O O . ILE A 1 233 ? 4.675 12.803 8.688 1.00 90.44 233 ILE A O 1
ATOM 1945 N N . ALA A 1 234 ? 3.205 11.879 10.105 1.00 89.31 234 ALA A N 1
ATOM 1946 C CA . ALA A 1 234 ? 2.419 13.099 10.297 1.00 89.31 234 ALA A CA 1
ATOM 1947 C C . ALA A 1 234 ? 3.292 14.255 10.813 1.00 89.31 234 ALA A C 1
ATOM 1949 O O . ALA A 1 234 ? 3.216 15.377 10.311 1.00 89.31 234 ALA A O 1
ATOM 1950 N N . HIS A 1 235 ? 4.197 13.956 11.748 1.00 85.94 235 HIS A N 1
ATOM 1951 C CA . HIS A 1 235 ? 5.171 14.923 12.229 1.00 85.94 235 HIS A CA 1
ATOM 1952 C C . HIS A 1 235 ? 6.118 15.402 11.127 1.00 85.94 235 HIS A C 1
ATOM 1954 O O . HIS A 1 235 ? 6.238 16.612 10.943 1.00 85.94 235 HIS A O 1
ATOM 1960 N N . ALA A 1 236 ? 6.713 14.488 10.354 1.00 84.31 236 ALA A N 1
ATOM 1961 C CA . ALA A 1 236 ? 7.598 14.827 9.240 1.00 84.31 236 ALA A CA 1
ATOM 1962 C C . ALA A 1 236 ? 6.903 15.702 8.180 1.00 84.31 236 ALA A C 1
ATOM 1964 O O . ALA A 1 236 ? 7.506 16.638 7.668 1.00 84.31 236 ALA A O 1
ATOM 1965 N N . MET A 1 237 ? 5.614 15.467 7.906 1.00 84.06 237 MET A N 1
ATOM 1966 C CA . MET A 1 237 ? 4.840 16.275 6.952 1.00 84.06 237 MET A CA 1
ATOM 1967 C C . MET A 1 237 ? 4.554 17.709 7.424 1.00 84.06 237 MET A C 1
ATOM 1969 O O . MET A 1 237 ? 4.343 18.595 6.598 1.00 84.06 237 MET A O 1
ATOM 1973 N N . SER A 1 238 ? 4.517 17.929 8.738 1.00 75.06 238 SER A N 1
ATOM 1974 C CA . SER A 1 238 ? 4.149 19.210 9.367 1.00 75.06 238 SER A CA 1
ATOM 1975 C C . SER A 1 238 ? 5.330 20.045 9.875 1.00 75.06 238 SER A C 1
ATOM 1977 O O . SER A 1 238 ? 5.149 21.202 10.228 1.00 75.06 238 SER A O 1
ATOM 1979 N N . ASN A 1 239 ? 6.508 19.428 10.000 1.00 65.56 239 ASN A N 1
ATOM 1980 C CA . ASN A 1 239 ? 7.772 20.013 10.446 1.00 65.56 239 ASN A CA 1
ATOM 1981 C C . ASN A 1 239 ? 7.702 21.114 11.529 1.00 65.56 239 ASN A C 1
ATOM 1983 O O . ASN A 1 239 ? 8.260 22.202 11.396 1.00 65.56 239 ASN A O 1
ATOM 1987 N N . MET A 1 240 ? 7.120 20.792 12.687 1.00 50.72 240 MET A N 1
ATOM 1988 C CA . MET A 1 240 ? 7.183 21.644 13.890 1.00 50.72 240 MET A CA 1
ATOM 1989 C C . MET A 1 240 ? 8.574 21.669 14.575 1.00 50.72 240 MET A C 1
ATOM 1991 O O . MET A 1 240 ? 8.696 22.150 15.702 1.00 50.72 240 MET A O 1
ATOM 1995 N N . GLY A 1 241 ? 9.620 21.129 13.930 1.00 43.78 241 GLY A N 1
ATOM 1996 C CA . GLY A 1 241 ? 10.959 20.916 14.498 1.00 43.78 241 GLY A CA 1
ATOM 1997 C C . GLY A 1 241 ? 12.057 21.868 14.005 1.00 43.78 241 GLY A C 1
ATOM 1998 O O . GLY A 1 241 ? 13.130 21.894 14.603 1.00 43.78 241 GLY A O 1
ATOM 1999 N N . GLY A 1 242 ? 11.800 22.673 12.968 1.00 49.75 242 GLY A N 1
ATOM 2000 C CA . GLY A 1 242 ? 12.717 23.729 12.522 1.00 49.75 242 GLY A CA 1
ATOM 2001 C C . GLY A 1 242 ? 13.836 23.306 11.560 1.00 49.75 242 GLY A C 1
ATOM 2002 O O . GLY A 1 242 ? 14.771 24.083 11.377 1.00 49.75 242 GLY A O 1
ATOM 2003 N N . GLU A 1 243 ? 13.756 22.135 10.918 1.00 52.53 243 GLU A N 1
ATOM 2004 C CA . GLU A 1 243 ? 14.704 21.732 9.862 1.00 52.53 243 GLU A CA 1
ATOM 2005 C C . GLU A 1 243 ? 14.059 21.756 8.464 1.00 52.53 243 GLU A C 1
ATOM 2007 O O . GLU A 1 243 ? 13.343 20.837 8.101 1.00 52.53 243 GLU A O 1
ATOM 2012 N N . GLU A 1 244 ? 14.312 22.822 7.696 1.00 55.88 244 GLU A N 1
ATOM 2013 C CA . GLU A 1 244 ? 14.338 22.970 6.215 1.00 55.88 244 GLU A CA 1
ATOM 2014 C C . GLU A 1 244 ? 13.265 22.342 5.279 1.00 55.88 244 GLU A C 1
ATOM 2016 O O . GLU A 1 244 ? 13.399 22.492 4.064 1.00 55.88 244 GLU A O 1
ATOM 2021 N N . ILE A 1 245 ? 12.194 21.695 5.753 1.00 60.38 245 ILE A N 1
ATOM 2022 C CA . ILE A 1 245 ? 11.202 21.011 4.891 1.00 60.38 245 ILE A CA 1
ATOM 2023 C C . ILE A 1 245 ? 9.765 21.226 5.388 1.00 60.38 245 ILE A C 1
ATOM 2025 O O . ILE A 1 245 ? 9.361 20.609 6.364 1.00 60.38 245 ILE A O 1
ATOM 2029 N N . GLU A 1 246 ? 8.952 22.055 4.733 1.00 76.06 246 GLU A N 1
ATOM 2030 C CA . GLU A 1 246 ? 7.522 22.200 5.064 1.00 76.06 246 GLU A CA 1
ATOM 2031 C C . GLU A 1 246 ? 6.681 21.741 3.864 1.00 76.06 246 GLU A C 1
ATOM 2033 O O . GLU A 1 246 ? 6.599 22.436 2.850 1.00 76.06 246 GLU A O 1
ATOM 2038 N N . LEU A 1 247 ? 6.099 20.534 3.948 1.00 87.31 247 LEU A N 1
ATOM 2039 C CA . LEU A 1 247 ? 5.128 20.078 2.943 1.00 87.31 247 LEU A CA 1
ATOM 2040 C C . LEU A 1 247 ? 3.796 20.806 3.130 1.00 87.31 247 LEU A C 1
ATOM 2042 O O . LEU A 1 247 ? 3.113 21.094 2.154 1.00 87.31 247 LEU A O 1
ATOM 2046 N N . TRP A 1 248 ? 3.415 21.100 4.374 1.00 90.44 248 TRP A N 1
ATOM 2047 C CA . TRP A 1 248 ? 2.318 22.014 4.673 1.00 90.44 248 TRP A CA 1
ATOM 2048 C C . TRP A 1 248 ? 2.746 23.455 4.389 1.00 90.44 248 TRP A C 1
ATOM 2050 O O . TRP A 1 248 ? 3.896 23.823 4.577 1.00 90.44 248 TRP A O 1
ATOM 2060 N N . ASN A 1 249 ? 1.829 24.280 3.908 1.00 89.25 249 ASN A N 1
ATOM 2061 C CA . ASN A 1 249 ? 2.059 25.707 3.788 1.00 89.25 249 ASN A CA 1
ATOM 2062 C C . ASN A 1 249 ? 0.985 26.442 4.579 1.00 89.25 249 ASN A C 1
ATOM 2064 O O . ASN A 1 249 ? -0.171 26.472 4.155 1.00 89.25 249 ASN A O 1
ATOM 2068 N N . GLU A 1 250 ? 1.375 27.049 5.700 1.00 88.25 250 GLU A N 1
ATOM 2069 C CA . GLU A 1 250 ? 0.443 27.745 6.598 1.00 88.25 250 GLU A CA 1
ATOM 2070 C C . GLU A 1 250 ? -0.282 28.927 5.936 1.00 88.25 250 GLU A C 1
ATOM 2072 O O . GLU A 1 250 ? -1.456 29.169 6.207 1.00 88.25 250 GLU A O 1
ATOM 2077 N N . GLU A 1 251 ? 0.390 29.661 5.043 1.00 90.19 251 GLU A N 1
ATOM 2078 C CA . GLU A 1 251 ? -0.210 30.804 4.339 1.00 90.19 251 GLU A CA 1
ATOM 2079 C C . GLU A 1 251 ? -1.352 30.359 3.412 1.00 90.19 251 GLU A C 1
ATOM 2081 O O . GLU A 1 251 ? -2.411 30.987 3.363 1.00 90.19 251 GLU A O 1
ATOM 2086 N N . ASP A 1 252 ? -1.138 29.268 2.679 1.00 91.69 252 ASP A N 1
ATOM 2087 C CA . ASP A 1 252 ? -2.096 28.739 1.714 1.00 91.69 252 ASP A CA 1
ATOM 2088 C C . ASP A 1 252 ? -3.094 27.743 2.324 1.00 91.69 252 ASP A C 1
ATOM 2090 O O . ASP A 1 252 ? -4.113 27.451 1.690 1.00 91.69 252 ASP A O 1
ATOM 2094 N N . GLY A 1 253 ? -2.807 27.202 3.512 1.00 91.62 253 GLY A N 1
ATOM 2095 C CA . GLY A 1 253 ? -3.559 26.105 4.120 1.00 91.62 253 GLY A CA 1
ATOM 2096 C C . GLY A 1 253 ? -3.584 24.858 3.232 1.00 91.62 253 GLY A C 1
ATOM 2097 O O . GLY A 1 253 ? -4.644 24.253 3.043 1.00 91.62 253 GLY A O 1
ATOM 2098 N N . PHE A 1 254 ? -2.453 24.522 2.604 1.00 92.38 254 PHE A N 1
ATOM 2099 C CA . PHE A 1 254 ? -2.387 23.487 1.571 1.00 92.38 254 PHE A CA 1
ATOM 2100 C C . PHE A 1 254 ? -1.056 22.731 1.582 1.00 92.38 254 PHE A C 1
ATOM 2102 O O . PHE A 1 254 ? -0.022 23.310 1.904 1.00 92.38 254 PHE A O 1
ATOM 2109 N N . PHE A 1 255 ? -1.078 21.453 1.187 1.00 91.94 255 PHE A N 1
ATOM 2110 C CA . PHE A 1 255 ? 0.140 20.656 1.035 1.00 91.94 255 PHE A CA 1
ATOM 2111 C C . PHE A 1 255 ? 0.742 20.795 -0.365 1.00 91.94 255 PHE A C 1
ATOM 2113 O O . PHE A 1 255 ? 0.041 20.660 -1.369 1.00 91.94 255 PHE A O 1
ATOM 2120 N N . TYR A 1 256 ? 2.051 21.001 -0.435 1.00 91.19 256 TYR A N 1
ATOM 2121 C CA . TYR A 1 256 ? 2.819 21.070 -1.670 1.00 91.19 256 TYR A CA 1
ATOM 2122 C C . TYR A 1 256 ? 3.995 20.097 -1.628 1.00 91.19 256 TYR A C 1
ATOM 2124 O O . TYR A 1 256 ? 4.531 19.789 -0.566 1.00 91.19 256 TYR A O 1
ATOM 2132 N N . ASP A 1 257 ? 4.422 19.643 -2.803 1.00 89.56 257 ASP A N 1
ATOM 2133 C CA . ASP A 1 257 ? 5.718 18.982 -2.937 1.00 89.56 257 ASP A CA 1
ATOM 2134 C C . ASP A 1 257 ? 6.844 20.008 -2.751 1.00 89.56 257 ASP A C 1
ATOM 2136 O O . ASP A 1 257 ? 6.689 21.180 -3.109 1.00 89.56 257 ASP A O 1
ATOM 2140 N N . VAL A 1 258 ? 7.996 19.570 -2.247 1.00 88.50 258 VAL A N 1
ATOM 2141 C CA . VAL A 1 258 ? 9.166 20.431 -2.030 1.00 88.50 258 VAL A CA 1
ATOM 2142 C C . VAL A 1 258 ? 10.307 19.982 -2.933 1.00 88.50 258 VAL A C 1
ATOM 2144 O O . VAL A 1 258 ? 10.741 18.831 -2.913 1.00 88.50 258 VAL A O 1
ATOM 2147 N N . LEU A 1 259 ? 10.788 20.910 -3.759 1.00 87.88 259 LEU A N 1
ATOM 2148 C CA . LEU A 1 259 ? 11.947 20.713 -4.618 1.00 87.88 259 LEU A CA 1
ATOM 2149 C C . LEU A 1 259 ? 13.217 21.097 -3.861 1.00 87.88 259 LEU A C 1
ATOM 2151 O O . LEU A 1 259 ? 13.384 22.255 -3.480 1.00 87.88 259 LEU A O 1
ATOM 2155 N N . HIS A 1 260 ? 14.138 20.148 -3.738 1.00 84.50 260 HIS A N 1
ATOM 2156 C CA . HIS A 1 260 ? 15.466 20.364 -3.177 1.00 84.50 260 HIS A CA 1
ATOM 2157 C C . HIS A 1 260 ? 16.487 20.513 -4.287 1.00 84.50 260 HIS A C 1
ATOM 2159 O O . HIS A 1 260 ? 16.686 19.594 -5.083 1.00 84.50 260 HIS A O 1
ATOM 2165 N N . GLY A 1 261 ? 17.165 21.657 -4.328 1.00 84.44 261 GLY A N 1
ATOM 2166 C CA . GLY A 1 261 ? 18.213 21.925 -5.304 1.00 84.44 261 GLY A CA 1
ATOM 2167 C C . GLY A 1 261 ? 19.388 22.712 -4.721 1.00 84.44 261 GLY A C 1
ATOM 2168 O O . GLY A 1 261 ? 19.408 23.031 -3.534 1.00 84.44 261 GLY A O 1
ATOM 2169 N N . PRO A 1 262 ? 20.372 23.085 -5.558 1.00 81.50 262 PRO A N 1
ATOM 2170 C CA . PRO A 1 262 ? 21.558 23.828 -5.117 1.00 81.50 262 PRO A CA 1
ATOM 2171 C C . PRO A 1 262 ? 21.266 25.188 -4.460 1.00 81.50 262 PRO A C 1
ATOM 2173 O O . PRO A 1 262 ? 22.135 25.733 -3.788 1.00 81.50 262 PRO A O 1
ATOM 2176 N N . MET A 1 263 ? 20.074 25.751 -4.684 1.00 80.69 263 MET A N 1
ATOM 2177 C CA . MET A 1 263 ? 19.636 27.037 -4.121 1.00 80.69 263 MET A CA 1
ATOM 2178 C C . MET A 1 263 ? 18.806 26.891 -2.834 1.00 80.69 263 MET A C 1
ATOM 2180 O O . MET A 1 263 ? 18.352 27.900 -2.300 1.00 80.69 263 MET A O 1
ATOM 2184 N N . GLY A 1 264 ? 18.630 25.663 -2.337 1.00 83.31 264 GLY A N 1
ATOM 2185 C CA . GLY A 1 264 ? 17.808 25.345 -1.173 1.00 83.31 264 GLY A CA 1
ATOM 2186 C C . GLY A 1 264 ? 16.516 24.611 -1.531 1.00 83.31 264 GLY A C 1
ATOM 2187 O O . GLY A 1 264 ? 16.341 24.122 -2.654 1.00 83.31 264 GLY A O 1
ATOM 2188 N N . ALA A 1 265 ? 15.630 24.525 -0.540 1.00 85.38 265 ALA A N 1
ATOM 2189 C CA . ALA A 1 265 ? 14.323 23.892 -0.634 1.00 85.38 265 ALA A CA 1
ATOM 2190 C C . ALA A 1 265 ? 13.248 24.911 -1.042 1.00 85.38 265 ALA A C 1
ATOM 2192 O O . ALA A 1 265 ? 13.155 26.001 -0.470 1.00 85.38 265 ALA A O 1
ATOM 2193 N N . HIS A 1 266 ? 12.420 24.560 -2.026 1.00 87.25 266 HIS A N 1
ATOM 2194 C CA . HIS A 1 266 ? 11.348 25.424 -2.516 1.00 87.25 266 HIS A CA 1
ATOM 2195 C C . HIS A 1 266 ? 10.034 24.648 -2.688 1.00 87.25 266 HIS A C 1
ATOM 2197 O O . HIS A 1 266 ? 10.018 23.650 -3.415 1.00 87.25 266 HIS A O 1
ATOM 2203 N N . PRO A 1 267 ? 8.914 25.110 -2.100 1.00 89.25 267 PRO A N 1
ATOM 2204 C CA . PRO A 1 267 ? 7.617 24.488 -2.326 1.00 89.25 267 PRO A CA 1
ATOM 2205 C C . PRO A 1 267 ? 7.152 24.715 -3.769 1.00 89.25 267 PRO A C 1
ATOM 2207 O O . PRO A 1 267 ? 7.151 25.837 -4.286 1.00 89.25 267 PRO A O 1
ATOM 2210 N N . LEU A 1 268 ? 6.706 23.647 -4.419 1.00 89.75 268 LEU A N 1
ATOM 2211 C CA . LEU A 1 268 ? 6.072 23.691 -5.728 1.00 89.75 268 LEU A CA 1
ATOM 2212 C C . LEU A 1 268 ? 4.599 24.057 -5.545 1.00 89.75 268 LEU A C 1
ATOM 2214 O O . LEU A 1 268 ? 3.757 23.183 -5.354 1.00 89.75 268 LEU A O 1
ATOM 2218 N N . LYS A 1 269 ? 4.284 25.359 -5.612 1.00 90.12 269 LYS A N 1
ATOM 2219 C CA . LYS A 1 269 ? 2.929 25.908 -5.405 1.00 90.12 269 LYS A CA 1
ATOM 2220 C C . LYS A 1 269 ? 1.933 25.545 -6.524 1.00 90.12 269 LYS A C 1
ATOM 2222 O O . LYS A 1 269 ? 1.423 26.409 -7.236 1.00 90.12 269 LYS A O 1
ATOM 2227 N N . VAL A 1 270 ? 1.639 24.255 -6.678 1.00 90.19 270 VAL A N 1
ATOM 2228 C CA . VAL A 1 270 ? 0.638 23.693 -7.592 1.00 90.19 270 VAL A CA 1
ATOM 2229 C C . VAL A 1 270 ? -0.484 23.070 -6.773 1.00 90.19 270 VAL A C 1
ATOM 2231 O O . VAL A 1 270 ? -0.287 22.090 -6.063 1.00 90.19 270 VAL A O 1
ATOM 2234 N N . ARG A 1 271 ? -1.692 23.627 -6.886 1.00 90.69 271 ARG A N 1
ATOM 2235 C CA . ARG A 1 271 ? -2.878 23.099 -6.202 1.00 90.69 271 ARG A CA 1
ATOM 2236 C C . ARG A 1 271 ? -3.523 22.001 -7.045 1.00 90.69 271 ARG A C 1
ATOM 2238 O O . ARG A 1 271 ? -4.297 22.288 -7.956 1.00 90.69 271 ARG A O 1
ATOM 2245 N N . SER A 1 272 ? -3.185 20.749 -6.753 1.00 90.56 272 SER A N 1
ATOM 2246 C CA . SER A 1 272 ? -3.717 19.558 -7.427 1.00 90.56 272 SER A CA 1
ATOM 2247 C C . SER A 1 272 ? -4.194 18.508 -6.415 1.00 90.56 272 SER A C 1
ATOM 2249 O O . SER A 1 272 ? -4.145 18.736 -5.207 1.00 90.56 272 SER A O 1
ATOM 2251 N N . LEU A 1 273 ? -4.663 17.347 -6.891 1.00 90.31 273 LEU A N 1
ATOM 2252 C CA . LEU A 1 273 ? -5.059 16.243 -6.004 1.00 90.31 273 LEU A CA 1
ATOM 2253 C C . LEU A 1 273 ? -3.917 15.778 -5.093 1.00 90.31 273 LEU A C 1
ATOM 2255 O O . LEU A 1 273 ? -4.209 15.292 -4.006 1.00 90.31 273 LEU A O 1
ATOM 2259 N N . VAL A 1 274 ? -2.656 15.967 -5.501 1.00 89.06 274 VAL A N 1
ATOM 2260 C CA . VAL A 1 274 ? -1.460 15.630 -4.712 1.00 89.06 274 VAL A CA 1
ATOM 2261 C C . VAL A 1 274 ? -1.550 16.222 -3.302 1.00 89.06 274 VAL A C 1
ATOM 2263 O O . VAL A 1 274 ? -1.510 15.481 -2.323 1.00 89.06 274 VAL A O 1
ATOM 2266 N N . GLY A 1 275 ? -1.822 17.526 -3.192 1.00 90.56 275 GLY A N 1
ATOM 2267 C CA . GLY A 1 275 ? -1.939 18.211 -1.901 1.00 90.56 275 GLY A CA 1
ATOM 2268 C C . GLY A 1 275 ? -3.199 17.872 -1.094 1.00 90.56 275 GLY A C 1
ATOM 2269 O O . GLY A 1 275 ? -3.334 18.300 0.050 1.00 90.56 275 GLY A O 1
ATOM 2270 N N . LEU A 1 276 ? -4.130 17.098 -1.664 1.00 93.19 276 LEU A N 1
ATOM 2271 C CA . LEU A 1 276 ? -5.337 16.621 -0.981 1.00 93.19 276 LEU A CA 1
ATOM 2272 C C . LEU A 1 276 ? -5.210 15.180 -0.470 1.00 93.19 276 LEU A C 1
ATOM 2274 O O . LEU A 1 276 ? -5.967 14.798 0.422 1.00 93.19 276 LEU A O 1
ATOM 2278 N N . VAL A 1 277 ? -4.256 14.392 -0.983 1.00 92.62 277 VAL A N 1
ATOM 2279 C CA . VAL A 1 277 ? -3.999 13.013 -0.526 1.00 92.62 277 VAL A CA 1
ATOM 2280 C C . VAL A 1 277 ? -3.781 12.905 0.994 1.00 92.62 277 VAL A C 1
ATOM 2282 O O . VAL A 1 277 ? -4.321 11.961 1.578 1.00 92.62 277 VAL A O 1
ATOM 2285 N N . PRO A 1 278 ? -3.093 13.846 1.679 1.00 91.94 278 PRO A N 1
ATOM 2286 C CA . PRO A 1 278 ? -2.959 13.821 3.142 1.00 91.94 278 PRO A CA 1
ATOM 2287 C C . PRO A 1 278 ? -4.290 13.686 3.893 1.00 91.94 278 PRO A C 1
ATOM 2289 O O . PRO A 1 278 ? -4.356 13.015 4.920 1.00 91.94 278 PRO A O 1
ATOM 2292 N N . LEU A 1 279 ? -5.383 14.226 3.345 1.00 92.12 279 LEU A N 1
ATOM 2293 C CA . LEU A 1 279 ? -6.711 14.173 3.964 1.00 92.12 279 LEU A CA 1
ATOM 2294 C C . LEU A 1 279 ? -7.349 12.775 3.931 1.00 92.12 279 LEU A C 1
ATOM 2296 O O . LEU A 1 279 ? -8.356 12.538 4.598 1.00 92.12 279 LEU A O 1
ATOM 2300 N N . PHE A 1 280 ? -6.798 11.833 3.160 1.00 91.81 280 PHE A N 1
ATOM 2301 C CA . PHE A 1 280 ? -7.287 10.452 3.113 1.00 91.81 280 PHE A CA 1
ATOM 2302 C C . PHE A 1 280 ? -6.777 9.606 4.286 1.00 91.81 280 PHE A C 1
ATOM 2304 O O . PHE A 1 280 ? -7.367 8.566 4.598 1.00 91.81 280 PHE A O 1
ATOM 2311 N N . ALA A 1 281 ? -5.697 10.032 4.947 1.00 92.12 281 ALA A N 1
ATOM 2312 C CA . ALA A 1 281 ? -5.072 9.318 6.051 1.00 92.12 281 ALA A CA 1
ATOM 2313 C C . ALA A 1 281 ? -5.788 9.607 7.383 1.00 92.12 281 ALA A C 1
ATOM 2315 O O . ALA A 1 281 ? -5.271 10.300 8.252 1.00 92.12 281 ALA A O 1
ATOM 2316 N N . VAL A 1 282 ? -6.986 9.036 7.553 1.00 91.62 282 VAL A N 1
ATOM 2317 C CA . VAL A 1 282 ? -7.801 9.201 8.768 1.00 91.62 282 VAL A CA 1
ATOM 2318 C C . VAL A 1 282 ? -8.214 7.849 9.350 1.00 91.62 282 VAL A C 1
ATOM 2320 O O . VAL A 1 282 ? -8.722 6.973 8.644 1.00 91.62 282 VAL A O 1
ATOM 2323 N N . LEU A 1 283 ? -8.048 7.694 10.666 1.00 92.69 283 LEU A N 1
ATOM 2324 C CA . LEU A 1 283 ? -8.559 6.568 11.444 1.00 92.69 283 LEU A CA 1
ATOM 2325 C C . LEU A 1 283 ? -9.145 7.076 12.760 1.00 92.69 283 LEU A C 1
ATOM 2327 O O . LEU A 1 283 ? -8.456 7.714 13.545 1.00 92.69 283 LEU A O 1
ATOM 2331 N N . VAL A 1 284 ? -10.404 6.730 13.022 1.00 90.31 284 VAL A N 1
ATOM 2332 C CA . VAL A 1 284 ? -11.071 7.050 14.289 1.00 90.31 284 VAL A CA 1
ATOM 2333 C C . VAL A 1 284 ? -10.934 5.866 15.242 1.00 90.31 284 VAL A C 1
ATOM 2335 O O . VAL A 1 284 ? -11.377 4.758 14.930 1.00 90.31 284 VAL A O 1
ATOM 2338 N N . LEU A 1 285 ? -10.331 6.103 16.407 1.00 87.38 285 LEU A N 1
ATOM 2339 C CA . LEU A 1 285 ? -10.208 5.124 17.487 1.00 87.38 285 LEU A CA 1
ATOM 2340 C C . LEU A 1 285 ? -11.211 5.448 18.597 1.00 87.38 285 LEU A C 1
ATOM 2342 O O . LEU A 1 285 ? -10.960 6.288 19.457 1.00 87.38 285 LEU A O 1
ATOM 2346 N N . GLU A 1 286 ? -12.357 4.771 18.583 1.00 84.56 286 GLU A N 1
ATOM 2347 C CA . GLU A 1 286 ? -13.350 4.917 19.652 1.00 84.56 286 GLU A CA 1
ATOM 2348 C C . GLU A 1 286 ? -12.835 4.285 20.961 1.00 84.56 286 GLU A C 1
ATOM 2350 O O . GLU A 1 286 ? -12.288 3.174 20.924 1.00 84.56 286 GLU A O 1
ATOM 2355 N N . PRO A 1 287 ? -13.029 4.929 22.130 1.00 82.38 287 PRO A N 1
ATOM 2356 C CA . PRO A 1 287 ? -12.576 4.405 23.420 1.00 82.38 287 PRO A CA 1
ATOM 2357 C C . PRO A 1 287 ? -13.039 2.971 23.698 1.00 82.38 287 PRO A C 1
ATOM 2359 O O . PRO A 1 287 ? -12.312 2.177 24.291 1.00 82.38 287 PRO A O 1
ATOM 2362 N N . GLU A 1 288 ? -14.240 2.613 23.254 1.00 81.44 288 GLU A N 1
ATOM 2363 C CA . GLU A 1 288 ? -14.838 1.287 23.406 1.00 81.44 288 GLU A CA 1
ATOM 2364 C C . GLU A 1 288 ? -14.017 0.208 22.690 1.00 81.44 288 GLU A C 1
ATOM 2366 O O . GLU A 1 288 ? -13.872 -0.897 23.217 1.00 81.44 288 GLU A O 1
ATOM 2371 N N . ASN A 1 289 ? -13.425 0.540 21.538 1.00 79.69 289 ASN A N 1
ATOM 2372 C CA . ASN A 1 289 ? -12.567 -0.368 20.778 1.00 79.69 289 ASN A CA 1
ATOM 2373 C C . ASN A 1 289 ? -11.207 -0.581 21.464 1.00 79.69 289 ASN A C 1
ATOM 2375 O O . ASN A 1 289 ? -10.596 -1.633 21.288 1.00 79.69 289 ASN A O 1
ATOM 2379 N N . LEU A 1 290 ? -10.756 0.374 22.286 1.00 85.44 290 LEU A N 1
ATOM 2380 C CA . LEU A 1 290 ? -9.484 0.296 23.015 1.00 85.44 290 LEU A CA 1
ATOM 2381 C C . LEU A 1 290 ? -9.578 -0.500 24.321 1.00 85.44 290 LEU A C 1
ATOM 2383 O O . LEU A 1 290 ? -8.602 -1.138 24.705 1.00 85.44 290 LEU A O 1
ATOM 2387 N N . ARG A 1 291 ? -10.744 -0.526 24.987 1.00 82.50 291 ARG A N 1
ATOM 2388 C CA . ARG A 1 291 ? -10.914 -1.221 26.286 1.00 82.50 291 ARG A CA 1
ATOM 2389 C C . ARG A 1 291 ? -10.580 -2.718 26.235 1.00 82.50 291 ARG A C 1
ATOM 2391 O O . ARG A 1 291 ? -10.259 -3.301 27.266 1.00 82.50 291 ARG A O 1
ATOM 2398 N N . GLY A 1 292 ? -10.667 -3.342 25.059 1.00 87.44 292 GLY A N 1
ATOM 2399 C CA . GLY A 1 292 ? -10.304 -4.746 24.838 1.00 87.44 292 GLY A CA 1
ATOM 2400 C C . GLY A 1 292 ? -8.827 -4.990 24.505 1.00 87.44 292 GLY A C 1
ATOM 2401 O O . GLY A 1 292 ? -8.445 -6.145 24.355 1.00 87.44 292 GLY A O 1
ATOM 2402 N N . LEU A 1 293 ? -8.011 -3.936 24.377 1.00 94.62 293 LEU A N 1
ATOM 2403 C CA . LEU A 1 293 ? -6.637 -3.977 23.858 1.00 94.62 293 LEU A CA 1
ATOM 2404 C C . LEU A 1 293 ? -5.662 -3.280 24.833 1.00 94.62 293 LEU A C 1
ATOM 2406 O O . LEU A 1 293 ? -5.113 -2.212 24.537 1.00 94.62 293 LEU A O 1
ATOM 2410 N N . PRO A 1 294 ? -5.466 -3.837 26.044 1.00 94.06 294 PRO A N 1
ATOM 2411 C CA . PRO A 1 294 ? -4.775 -3.151 27.134 1.00 94.06 294 PRO A CA 1
ATOM 2412 C C . PRO A 1 294 ? -3.270 -2.958 26.904 1.00 94.06 294 PRO A C 1
ATOM 2414 O O . PRO A 1 294 ? -2.667 -2.098 27.555 1.00 94.06 294 PRO A O 1
ATOM 2417 N N . ARG A 1 295 ? -2.623 -3.755 26.039 1.00 94.38 295 ARG A N 1
ATOM 2418 C CA . ARG A 1 295 ? -1.195 -3.579 25.725 1.00 94.38 295 ARG A CA 1
ATOM 2419 C C . ARG A 1 295 ? -1.026 -2.433 24.740 1.00 94.38 295 ARG A C 1
ATOM 2421 O O . ARG A 1 295 ? -0.218 -1.541 25.006 1.00 94.38 295 ARG A O 1
ATOM 2428 N N . PHE A 1 296 ? -1.837 -2.413 23.684 1.00 95.75 296 PHE A N 1
ATOM 2429 C CA . PHE A 1 296 ? -1.874 -1.315 22.724 1.00 95.75 296 PHE A CA 1
ATOM 2430 C C . PHE A 1 296 ? -2.232 0.007 23.411 1.00 95.75 296 PHE A C 1
ATOM 2432 O O . PHE A 1 296 ? -1.484 0.974 23.297 1.00 95.75 296 PHE A O 1
ATOM 2439 N N . GLU A 1 297 ? -3.310 0.046 24.204 1.00 94.25 297 GLU A N 1
ATOM 2440 C CA . GLU A 1 297 ? -3.745 1.270 24.888 1.00 94.25 297 GLU A CA 1
ATOM 2441 C C . GLU A 1 297 ? -2.645 1.828 25.807 1.00 94.25 297 GLU A C 1
ATOM 2443 O O . GLU A 1 297 ? -2.375 3.031 25.816 1.00 94.25 297 GLU A O 1
ATOM 2448 N N . ARG A 1 298 ? -1.964 0.955 26.560 1.00 93.62 298 ARG A N 1
ATOM 2449 C CA . ARG A 1 298 ? -0.845 1.352 27.421 1.00 93.62 298 ARG A CA 1
ATOM 2450 C C . ARG A 1 298 ? 0.315 1.918 26.611 1.00 93.62 298 ARG A C 1
ATOM 2452 O O . ARG A 1 298 ? 0.875 2.938 27.008 1.00 93.62 298 ARG A O 1
ATOM 2459 N N . ARG A 1 299 ? 0.686 1.264 25.508 1.00 93.69 299 ARG A N 1
ATOM 2460 C CA . ARG A 1 299 ? 1.801 1.689 24.656 1.00 93.69 299 ARG A CA 1
ATOM 2461 C C . ARG A 1 299 ? 1.500 3.016 23.967 1.00 93.69 299 ARG A C 1
ATOM 2463 O O . ARG A 1 299 ? 2.339 3.908 24.014 1.00 93.69 299 ARG A O 1
ATOM 2470 N N . MET A 1 300 ? 0.290 3.173 23.438 1.00 93.12 300 MET A N 1
ATOM 2471 C CA . MET A 1 300 ? -0.210 4.416 22.853 1.00 93.12 300 MET A CA 1
ATOM 2472 C C . MET A 1 300 ? -0.161 5.565 23.870 1.00 93.12 300 MET A C 1
ATOM 2474 O O . MET A 1 300 ? 0.442 6.601 23.601 1.00 93.12 300 MET A O 1
ATOM 2478 N N . LYS A 1 301 ? -0.715 5.373 25.078 1.00 91.62 301 LYS A N 1
ATOM 2479 C CA . LYS A 1 301 ? -0.670 6.387 26.148 1.00 91.62 301 LYS A CA 1
ATOM 2480 C C . LYS A 1 301 ? 0.759 6.733 26.553 1.00 91.62 301 LYS A C 1
ATOM 2482 O O . LYS A 1 301 ? 1.076 7.909 26.702 1.00 91.62 301 LYS A O 1
ATOM 2487 N N . TRP A 1 302 ? 1.615 5.724 26.715 1.00 93.81 302 TRP A N 1
ATOM 2488 C CA . TRP A 1 302 ? 3.025 5.937 27.029 1.00 93.81 302 TRP A CA 1
ATOM 2489 C C . TRP A 1 302 ? 3.712 6.761 25.938 1.00 93.81 302 TRP A C 1
ATOM 2491 O O . TRP A 1 302 ? 4.396 7.727 26.262 1.00 93.81 302 TRP A O 1
ATOM 2501 N N . PHE A 1 303 ? 3.486 6.437 24.663 1.00 92.50 303 PHE A N 1
ATOM 2502 C CA . PHE A 1 303 ? 4.067 7.162 23.537 1.00 92.50 303 PHE A CA 1
ATOM 2503 C C . PHE A 1 303 ? 3.645 8.634 23.544 1.00 92.50 303 PHE A C 1
ATOM 2505 O O . PHE A 1 303 ? 4.503 9.508 23.559 1.00 92.50 303 PHE A O 1
ATOM 2512 N N . ILE A 1 304 ? 2.343 8.910 23.666 1.00 89.00 304 ILE A N 1
ATOM 2513 C CA . ILE A 1 304 ? 1.797 10.277 23.729 1.00 89.00 304 ILE A CA 1
ATOM 2514 C C . ILE A 1 304 ? 2.385 11.072 24.904 1.00 89.00 304 ILE A C 1
ATOM 2516 O O . ILE A 1 304 ? 2.683 12.256 24.772 1.00 89.00 304 ILE A O 1
ATOM 2520 N N . GLN A 1 305 ? 2.552 10.435 26.066 1.00 90.31 305 GLN A N 1
ATOM 2521 C CA . GLN A 1 305 ? 3.083 11.087 27.267 1.00 90.31 305 GLN A CA 1
ATOM 2522 C C . GLN A 1 305 ? 4.591 11.352 27.194 1.00 90.31 305 GLN A C 1
ATOM 2524 O O . GLN A 1 305 ? 5.057 12.341 27.752 1.00 90.31 305 GLN A O 1
ATOM 2529 N N . ASN A 1 306 ? 5.352 10.471 26.541 1.00 91.75 306 ASN A N 1
ATOM 2530 C CA . ASN A 1 306 ? 6.816 10.543 26.495 1.00 91.75 306 ASN A CA 1
ATOM 2531 C C . ASN A 1 306 ? 7.345 11.209 25.215 1.00 91.75 306 ASN A C 1
ATOM 2533 O O . ASN A 1 306 ? 8.542 11.467 25.129 1.00 91.75 306 ASN A O 1
ATOM 2537 N N . ARG A 1 307 ? 6.471 11.500 24.243 1.00 87.88 307 ARG A N 1
ATOM 2538 C CA . ARG A 1 307 ? 6.769 12.225 22.998 1.00 87.88 307 ARG A CA 1
ATOM 2539 C C . ARG A 1 307 ? 5.842 13.433 22.818 1.00 87.88 307 ARG A C 1
ATOM 2541 O O . ARG A 1 307 ? 5.036 13.460 21.886 1.00 87.88 307 ARG A O 1
ATOM 2548 N N . PRO A 1 308 ? 5.902 14.427 23.727 1.00 82.44 308 PRO A N 1
ATOM 2549 C CA . PRO A 1 308 ? 5.043 15.608 23.652 1.00 82.44 308 PRO A CA 1
ATOM 2550 C C . PRO A 1 308 ? 5.258 16.413 22.360 1.00 82.44 308 PRO A C 1
ATOM 2552 O O . PRO A 1 308 ? 4.311 17.023 21.876 1.00 82.44 308 PRO A O 1
ATOM 2555 N N . ASP A 1 309 ? 6.457 16.339 21.774 1.00 80.62 309 ASP A N 1
ATOM 2556 C CA . ASP A 1 309 ? 6.830 16.894 20.466 1.00 80.62 309 ASP A CA 1
ATOM 2557 C C . ASP A 1 309 ? 5.952 16.385 19.309 1.00 80.62 309 ASP A C 1
ATOM 2559 O O . ASP A 1 309 ? 5.791 17.063 18.297 1.00 80.62 309 ASP A O 1
ATOM 2563 N N . LEU A 1 310 ? 5.342 15.208 19.469 1.00 80.94 310 LEU A N 1
ATOM 2564 C CA . LEU A 1 310 ? 4.532 14.555 18.443 1.00 80.94 310 LEU A CA 1
ATOM 2565 C C . LEU A 1 310 ? 3.020 14.639 18.704 1.00 80.94 310 LEU A C 1
ATOM 2567 O O . LEU A 1 310 ? 2.224 14.176 17.887 1.00 80.94 310 LEU A O 1
ATOM 2571 N N . ARG A 1 311 ? 2.603 15.195 19.849 1.00 73.25 311 ARG A N 1
ATOM 2572 C CA . ARG A 1 311 ? 1.217 15.104 20.334 1.00 73.25 311 ARG A CA 1
ATOM 2573 C C . ARG A 1 311 ? 0.207 15.863 19.471 1.00 73.25 311 ARG A C 1
ATOM 2575 O O . ARG A 1 311 ? -0.937 15.431 19.384 1.00 73.25 311 ARG A O 1
ATOM 2582 N N . HIS A 1 312 ? 0.621 16.957 18.842 1.00 70.62 312 HIS A N 1
ATOM 2583 C CA . HIS A 1 312 ? -0.251 17.833 18.050 1.00 70.62 312 HIS A CA 1
ATOM 2584 C C . HIS A 1 312 ? -0.893 17.146 16.826 1.00 70.62 312 HIS A C 1
ATOM 2586 O O . HIS A 1 312 ? -1.843 17.675 16.268 1.00 70.62 312 HIS A O 1
ATOM 2592 N N . HIS A 1 313 ? -0.422 15.951 16.451 1.00 66.69 313 HIS A N 1
ATOM 2593 C CA . HIS A 1 313 ? -0.915 15.159 15.311 1.00 66.69 313 HIS A CA 1
ATOM 2594 C C . HIS A 1 313 ? -2.013 14.150 15.657 1.00 66.69 313 HIS A C 1
ATOM 2596 O O . HIS A 1 313 ? -2.390 13.335 14.818 1.00 66.69 313 HIS A O 1
ATOM 2602 N N . LEU A 1 314 ? -2.466 14.137 16.911 1.00 63.34 314 LEU A N 1
ATOM 2603 C CA . LEU A 1 314 ? -3.340 13.098 17.467 1.00 63.34 314 LEU A CA 1
ATOM 2604 C C . LEU A 1 314 ? -4.684 13.627 17.991 1.00 63.34 314 LEU A C 1
ATOM 2606 O O . LEU A 1 314 ? -5.391 12.873 18.663 1.00 63.34 314 LEU A O 1
ATOM 2610 N N . GLU A 1 315 ? -5.006 14.899 17.741 1.00 54.59 315 GLU A N 1
ATOM 2611 C CA . GLU A 1 315 ? -6.253 15.541 18.195 1.00 54.59 315 GLU A CA 1
ATOM 2612 C C . GLU A 1 315 ? -7.455 15.291 17.280 1.00 54.59 315 GLU A C 1
ATOM 2614 O O . GLU A 1 315 ? -7.282 15.259 16.039 1.00 54.59 315 GLU A O 1
#

Secondary structure (DSSP, 8-state):
-HHHHHHTEEEEEEEHHHHHH--TTSPPPPGGGGGSTTTT-TT-EEEEEEE-S-SSS--S-BHHHHHHHHHHHTTT-HHHHHHHHHHTTSTTTS-TTSPPP-BTTBTTS----THHHHHHHHHHHHHHHHSS--HHHHHHHHHHHHHHHHHHHHHH-TTSSS----S-TT-GGGSSS-TTS--TTSSEEE-HHHHHHHHHHHHHHHHHHHHHHTT-TTHHHHHHHHHHHHHHHHHHHH-TT-SS--SEETTTTEE-EEEEETTEEEEE---SGGGGGGGG------HHHHTT-HHHHHHHHHHHHH-GGGGGG--

pLDDT: mean 90.23, std 9.54, range [43.78, 98.62]